Protein AF-A0A2V5VLJ7-F1 (afdb_monomer_lite)

Sequence (245 aa):
MSELLAAIQGILRGEDGQITIRHLFYRLVGQRLIEKIEKAYKSLCAHLSRWRRLEEIAWSAFADNTRWHIRQPTFEGVEDALKNTVENYRRNLWATQPFYIEVWVEKDAIAGIVAGTANSWGVPVFVCRGFASLSSLYGAANTFKRALRDDFKVDVQFIRLAVTREQIQRLRLPTRPVKTSDSRAKKWRGGECVELDTMPPAEIRRLVEDSITQHIDRRQWQAMKRTEEMERESLCDFVRAWHER

Secondary structure (DSSP, 8-state):
-HHHHHHHHHHHHTSSS-B-HHHHHHHHHHTTSS-SSHHHHHHHHHHHHHHHHTTSS-GGGB--TT---------SSHHHHHHHHHHH----GGGGSS----EEES-HHHHHHHHHHHHHTT--EEE--S---HHHHHHHHHHHHHHHHHHH---------S--HHHHHHTTPPEEPPPTTSTTGGG--S-SEE-GGGS-HHHHHHHHHHHHHTT--HHHHHHHHHHHHHHHHHHHHHHHHHHT-

Foldseek 3Di:
DVVVLVVLVVLLVLDDFAFALVLSVLQCVQVVVFPPDPVRSVVSVVVVVVCCVVVSDPPRRHDDPPDDDDDDDDAPDPLRVLVVCLVPDDDPLCPPFPDQAAAEAADPRCQCLLCVQCVVVPHYYHHNDDDDDPVNVVVVQVVVQCCCCVPPVDHDDDDQLDDDPVNCVVVVFDWAADDPPDPCNVVDPPGTDGDPSSDDSVVSSVSSNVVVVVRDPPVSSVVVVVVSVVVSVVSVVVSVVVVVD

pLDDT: mean 85.4, std 10.71, range [52.56, 97.06]

Structure (mmCIF, N/CA/C/O backbone):
data_AF-A0A2V5VLJ7-F1
#
_entry.id   AF-A0A2V5VLJ7-F1
#
loop_
_atom_site.group_PDB
_atom_site.id
_atom_site.type_symbol
_atom_site.label_atom_id
_atom_site.label_alt_id
_atom_site.label_comp_id
_atom_site.label_asym_id
_atom_site.label_entity_id
_atom_site.label_seq_id
_atom_site.pdbx_PDB_ins_code
_atom_site.Cartn_x
_atom_site.Cartn_y
_atom_site.Cartn_z
_atom_site.occupancy
_atom_site.B_iso_or_equiv
_atom_site.auth_seq_id
_atom_site.auth_comp_id
_atom_site.auth_asym_id
_atom_site.auth_atom_id
_atom_site.pdbx_PDB_model_num
ATOM 1 N N . MET A 1 1 ? 10.466 15.094 -31.032 1.00 57.06 1 MET A N 1
ATOM 2 C CA . MET A 1 1 ? 10.081 15.543 -29.667 1.00 57.06 1 MET A CA 1
ATOM 3 C C . MET A 1 1 ? 8.583 15.413 -29.399 1.00 57.06 1 MET A C 1
ATOM 5 O O . MET A 1 1 ? 8.253 15.081 -28.268 1.00 57.06 1 MET A O 1
ATOM 9 N N . SER A 1 2 ? 7.694 15.633 -30.380 1.00 72.31 2 SER A N 1
ATOM 10 C CA . SER A 1 2 ? 6.242 15.446 -30.198 1.00 72.31 2 SER A CA 1
ATOM 11 C C . SER A 1 2 ? 5.860 13.996 -29.870 1.00 72.31 2 SER A C 1
ATOM 13 O O . SER A 1 2 ? 5.050 13.779 -28.979 1.00 72.31 2 SER A O 1
ATOM 15 N N . GLU A 1 3 ? 6.507 13.006 -30.495 1.00 86.75 3 GLU A N 1
ATOM 16 C CA . GLU A 1 3 ? 6.233 11.581 -30.235 1.00 86.75 3 GLU A CA 1
ATOM 17 C C . GLU A 1 3 ? 6.531 11.153 -28.791 1.00 86.75 3 GLU A C 1
ATOM 19 O O . GLU A 1 3 ? 5.735 10.446 -28.179 1.00 86.75 3 GLU A O 1
ATOM 24 N N . LEU A 1 4 ? 7.645 11.617 -28.209 1.00 90.06 4 LEU A N 1
ATOM 25 C CA . LEU A 1 4 ? 7.999 11.274 -26.828 1.00 90.06 4 LEU A CA 1
ATOM 26 C C . LEU A 1 4 ? 7.027 11.911 -25.824 1.00 90.06 4 LEU A C 1
ATOM 28 O O . LEU A 1 4 ? 6.638 11.256 -24.860 1.00 90.06 4 LEU A O 1
ATOM 32 N N . LEU A 1 5 ? 6.611 13.161 -26.057 1.00 92.38 5 LEU A N 1
ATOM 33 C CA . LEU A 1 5 ? 5.597 13.821 -25.231 1.00 92.38 5 LEU A CA 1
ATOM 34 C C . LEU A 1 5 ? 4.250 13.091 -25.327 1.00 92.38 5 LEU A C 1
ATOM 36 O O . LEU A 1 5 ? 3.651 12.797 -24.295 1.00 92.38 5 LEU A O 1
ATOM 40 N N . ALA A 1 6 ? 3.816 12.730 -26.538 1.00 92.12 6 ALA A N 1
ATOM 41 C CA . ALA A 1 6 ? 2.575 11.993 -26.759 1.00 92.12 6 ALA A CA 1
ATOM 42 C C . ALA A 1 6 ? 2.587 10.623 -26.060 1.00 92.12 6 ALA A C 1
ATOM 44 O O . ALA A 1 6 ? 1.606 10.254 -25.414 1.00 92.12 6 ALA A O 1
ATOM 45 N N . ALA A 1 7 ? 3.709 9.899 -26.119 1.00 91.75 7 ALA A N 1
ATOM 46 C CA . ALA A 1 7 ? 3.876 8.636 -25.406 1.00 91.75 7 ALA A CA 1
ATOM 47 C C . ALA A 1 7 ? 3.812 8.818 -23.880 1.00 91.75 7 ALA A C 1
ATOM 49 O O . ALA A 1 7 ? 3.134 8.054 -23.197 1.00 91.75 7 ALA A O 1
ATOM 50 N N . ILE A 1 8 ? 4.466 9.854 -23.339 1.00 93.81 8 ILE A N 1
ATOM 51 C CA . ILE A 1 8 ? 4.416 10.174 -21.905 1.00 93.81 8 ILE A CA 1
ATOM 52 C C . ILE A 1 8 ? 2.989 10.512 -21.475 1.00 93.81 8 ILE A C 1
ATOM 54 O O . ILE A 1 8 ? 2.515 9.958 -20.490 1.00 93.81 8 ILE A O 1
ATOM 58 N N . GLN A 1 9 ? 2.287 11.371 -22.213 1.00 92.50 9 GLN A N 1
ATOM 59 C CA . GLN A 1 9 ? 0.893 11.710 -21.926 1.00 92.50 9 GLN A CA 1
ATOM 60 C C . GLN A 1 9 ? -0.021 10.481 -22.032 1.00 92.50 9 GLN A C 1
ATOM 62 O O . GLN A 1 9 ? -0.934 10.331 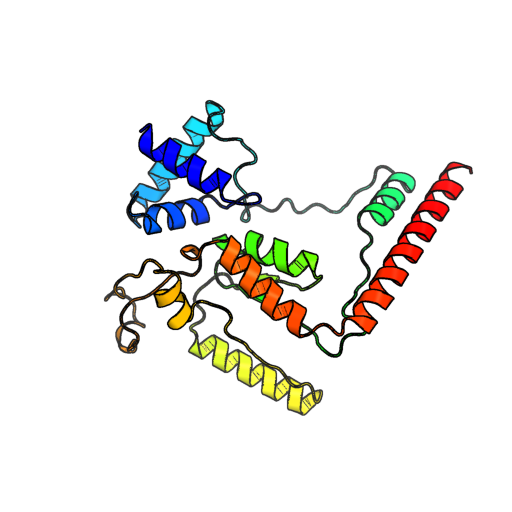-21.228 1.00 92.50 9 GLN A O 1
ATOM 67 N N . GLY A 1 10 ? 0.238 9.582 -22.987 1.00 90.50 10 GLY A N 1
ATOM 68 C CA . GLY A 1 10 ? -0.459 8.303 -23.104 1.00 90.50 10 GLY A CA 1
ATOM 69 C C . GLY A 1 10 ? -0.248 7.403 -21.887 1.00 90.50 10 GLY A C 1
ATOM 70 O O . GLY A 1 10 ? -1.218 6.861 -21.367 1.00 90.50 10 GLY A O 1
ATOM 71 N N . ILE A 1 11 ? 0.992 7.297 -21.395 1.00 89.19 11 ILE A N 1
ATOM 72 C CA . ILE A 1 11 ? 1.298 6.578 -20.152 1.00 89.19 11 ILE A CA 1
ATOM 73 C C . ILE A 1 11 ? 0.567 7.239 -18.983 1.00 89.19 11 ILE A C 1
ATOM 75 O O . ILE A 1 11 ? -0.171 6.555 -18.296 1.00 89.19 11 ILE A O 1
ATOM 79 N N . LEU A 1 12 ? 0.706 8.554 -18.795 1.00 90.06 12 LEU A N 1
ATOM 80 C CA . LEU A 1 12 ? 0.098 9.276 -17.673 1.00 90.06 12 LEU A CA 1
ATOM 81 C C . LEU A 1 12 ? -1.434 9.171 -17.651 1.00 90.06 12 LEU A C 1
ATOM 83 O O . LEU A 1 12 ? -2.003 9.003 -16.582 1.00 90.06 12 LEU A O 1
ATOM 87 N N . ARG A 1 13 ? -2.108 9.226 -18.809 1.00 87.00 13 ARG A N 1
ATOM 88 C CA . ARG A 1 13 ? -3.569 9.038 -18.895 1.00 87.00 13 ARG A CA 1
ATOM 89 C C . ARG A 1 13 ? -4.023 7.620 -18.547 1.00 87.00 13 ARG A C 1
ATOM 91 O O . ARG A 1 13 ? -5.175 7.444 -18.175 1.00 87.00 13 ARG A O 1
ATOM 98 N N . GLY A 1 14 ? -3.154 6.626 -18.711 1.00 81.62 14 GLY A N 1
ATOM 99 C CA . GLY A 1 14 ? -3.436 5.237 -18.351 1.00 81.62 14 GLY A CA 1
ATOM 100 C C . GLY A 1 14 ? -3.176 4.911 -16.878 1.00 81.62 14 GLY A C 1
ATOM 101 O O . GLY A 1 14 ? -3.326 3.754 -16.494 1.00 81.62 14 GLY A O 1
ATOM 102 N N . GLU A 1 15 ? -2.750 5.887 -16.072 1.00 79.25 15 GLU A N 1
ATOM 103 C CA . GLU A 1 15 ? -2.417 5.693 -14.664 1.00 79.25 15 GLU A CA 1
ATOM 104 C C . GLU A 1 15 ? -3.428 6.387 -13.751 1.00 79.25 15 GLU A C 1
ATOM 106 O O . GLU A 1 15 ? -3.569 7.609 -13.764 1.00 79.25 15 GLU A O 1
ATOM 111 N N . ASP A 1 16 ? -4.078 5.607 -12.886 1.00 68.50 16 ASP A N 1
ATOM 112 C CA . ASP A 1 16 ? -4.897 6.152 -11.805 1.00 68.50 16 ASP A CA 1
ATOM 113 C C . ASP A 1 16 ? -3.979 6.714 -10.705 1.00 68.50 16 ASP A C 1
ATOM 115 O O . ASP A 1 16 ? -3.480 5.977 -9.843 1.00 68.50 16 ASP A O 1
ATOM 119 N N . GLY A 1 17 ? -3.708 8.021 -10.773 1.00 73.69 17 GLY A N 1
ATOM 120 C CA . GLY A 1 17 ? -2.970 8.786 -9.763 1.00 73.69 17 GLY A CA 1
ATOM 121 C C . GLY A 1 17 ? -1.553 9.214 -10.166 1.00 73.69 17 GLY A C 1
ATOM 122 O O . GLY A 1 17 ? -1.160 9.188 -11.329 1.00 73.69 17 GLY A O 1
ATOM 123 N N . GLN A 1 18 ? -0.773 9.662 -9.178 1.00 82.94 18 GLN A N 1
ATOM 124 C CA . GLN A 1 18 ? 0.591 10.145 -9.402 1.00 82.94 18 GLN A CA 1
ATOM 125 C C . GLN A 1 18 ? 1.576 8.981 -9.568 1.00 82.94 18 GLN A C 1
ATOM 127 O O . GLN A 1 18 ? 1.595 8.054 -8.757 1.00 82.94 18 GLN A O 1
ATOM 132 N N . ILE A 1 19 ? 2.477 9.071 -10.549 1.00 85.12 19 ILE A N 1
ATOM 133 C CA . ILE A 1 19 ? 3.603 8.134 -10.694 1.00 85.12 19 ILE A CA 1
ATOM 134 C C . ILE A 1 19 ? 4.932 8.812 -10.371 1.00 85.12 19 ILE A C 1
ATOM 136 O O . ILE A 1 19 ? 5.066 10.027 -10.436 1.00 85.12 19 ILE A O 1
ATOM 140 N N . THR A 1 20 ? 5.975 8.053 -10.048 1.00 87.38 20 THR A N 1
ATOM 141 C CA . THR A 1 20 ? 7.315 8.649 -9.914 1.00 87.38 20 THR A CA 1
ATOM 142 C C . THR A 1 20 ? 7.948 8.872 -11.294 1.00 87.38 20 THR A C 1
ATOM 144 O O . THR A 1 20 ? 7.702 8.110 -12.231 1.00 87.38 20 THR A O 1
ATOM 147 N N . ILE A 1 21 ? 8.843 9.861 -11.440 1.00 90.12 21 ILE A N 1
ATOM 148 C CA . ILE A 1 21 ? 9.633 10.040 -12.685 1.00 90.12 21 ILE A CA 1
ATOM 149 C C . ILE A 1 21 ? 10.428 8.767 -13.006 1.00 90.12 21 ILE A C 1
ATOM 151 O O . ILE A 1 21 ? 10.599 8.387 -14.164 1.00 90.12 21 ILE A O 1
ATOM 155 N N . ARG A 1 22 ? 10.884 8.071 -11.960 1.00 85.44 22 ARG A N 1
ATOM 156 C CA . ARG A 1 22 ? 11.555 6.782 -12.084 1.00 85.44 22 ARG A CA 1
ATOM 157 C C . ARG A 1 22 ? 10.624 5.731 -12.690 1.00 85.44 22 ARG A C 1
ATOM 159 O O . ARG A 1 22 ? 11.044 5.057 -13.620 1.00 85.44 22 ARG A O 1
ATOM 166 N N . HIS A 1 23 ? 9.383 5.623 -12.220 1.00 85.50 23 HIS A N 1
ATOM 167 C CA . HIS A 1 23 ? 8.391 4.724 -12.813 1.00 85.50 23 HIS A CA 1
ATOM 168 C C . HIS A 1 23 ? 8.174 5.035 -14.302 1.00 85.50 23 HIS A C 1
ATOM 170 O O . HIS A 1 23 ? 8.327 4.142 -15.135 1.00 85.50 23 HIS A O 1
ATOM 176 N N . LEU A 1 24 ? 7.950 6.307 -14.654 1.00 91.19 24 LEU A N 1
ATOM 177 C CA . LEU A 1 24 ? 7.817 6.729 -16.054 1.00 91.19 24 LEU A CA 1
ATOM 178 C C . LEU A 1 24 ? 9.033 6.321 -16.899 1.00 91.19 24 LEU A C 1
ATOM 180 O O . LEU A 1 24 ? 8.871 5.778 -17.990 1.00 91.19 24 LEU A O 1
ATOM 184 N N . PHE A 1 25 ? 10.250 6.536 -16.390 1.00 90.56 25 PHE A N 1
ATOM 185 C CA . PHE A 1 25 ? 11.478 6.125 -17.069 1.00 90.56 25 PHE A CA 1
ATOM 186 C C . PHE A 1 25 ? 11.470 4.627 -17.392 1.00 90.56 25 PHE A C 1
ATOM 188 O O . PHE A 1 25 ? 11.713 4.246 -18.534 1.00 90.56 25 PHE A O 1
ATOM 195 N N . TYR A 1 26 ? 11.140 3.769 -16.425 1.00 85.62 26 TYR A N 1
ATOM 196 C CA . TYR A 1 26 ? 11.102 2.323 -16.656 1.00 85.62 26 TYR A CA 1
ATOM 197 C C . TYR A 1 26 ? 10.008 1.902 -17.642 1.00 85.62 26 TYR A C 1
ATOM 199 O O . TYR A 1 26 ? 10.260 1.015 -18.461 1.00 85.62 26 TYR A O 1
ATOM 207 N N . ARG A 1 27 ? 8.848 2.570 -17.641 1.00 86.94 27 ARG A N 1
ATOM 208 C CA . ARG A 1 27 ? 7.779 2.341 -18.629 1.00 86.94 27 ARG A CA 1
ATOM 209 C C . ARG A 1 27 ? 8.236 2.692 -20.047 1.00 86.94 27 ARG A C 1
ATOM 211 O O . ARG A 1 27 ? 8.084 1.871 -20.949 1.00 86.94 27 ARG A O 1
ATOM 218 N N . LEU A 1 28 ? 8.878 3.847 -20.231 1.00 90.88 28 LEU A N 1
ATOM 219 C CA . LEU A 1 28 ? 9.431 4.270 -21.525 1.00 90.88 28 LEU A CA 1
ATOM 220 C C . LEU A 1 28 ? 10.529 3.322 -22.023 1.00 90.88 28 LEU A C 1
ATOM 222 O O . LEU A 1 28 ? 10.569 2.989 -23.207 1.00 90.88 28 LEU A O 1
ATOM 226 N N . VAL A 1 29 ? 11.396 2.838 -21.126 1.00 87.44 29 VAL A N 1
ATOM 227 C CA . VAL A 1 29 ? 12.398 1.827 -21.492 1.00 87.44 29 VAL A CA 1
ATOM 228 C C . VAL A 1 29 ? 11.731 0.502 -21.866 1.00 87.44 29 VAL A C 1
ATOM 230 O O . VAL A 1 29 ? 12.160 -0.155 -22.812 1.00 87.44 29 VAL A O 1
ATOM 233 N N . GLY A 1 30 ? 10.688 0.093 -21.140 1.00 80.75 30 GLY A N 1
ATOM 234 C CA . GLY A 1 30 ? 9.918 -1.114 -21.445 1.00 80.75 30 GLY A CA 1
ATOM 235 C C . GLY A 1 30 ? 9.277 -1.071 -22.834 1.00 80.75 30 GLY A C 1
ATOM 236 O O . GLY A 1 30 ? 9.283 -2.074 -23.541 1.00 80.75 30 GLY A O 1
ATOM 237 N N . GLN A 1 31 ? 8.821 0.110 -23.255 1.00 85.25 31 GLN A N 1
ATOM 238 C CA . GLN A 1 31 ? 8.303 0.381 -24.602 1.00 85.25 31 GLN A CA 1
ATOM 239 C C . GLN A 1 31 ? 9.402 0.632 -25.652 1.00 85.25 31 GLN A C 1
ATOM 241 O O . GLN A 1 31 ? 9.089 0.939 -26.797 1.00 85.25 31 GLN A O 1
ATOM 246 N N . ARG A 1 32 ? 10.688 0.496 -25.288 1.00 86.56 32 ARG A N 1
ATOM 247 C CA . ARG A 1 32 ? 11.859 0.741 -26.153 1.00 86.56 32 ARG A CA 1
ATOM 248 C C . ARG A 1 32 ? 11.939 2.163 -26.729 1.00 86.56 32 ARG A C 1
ATOM 250 O O . ARG A 1 32 ? 12.609 2.378 -27.732 1.00 86.56 32 ARG A O 1
ATOM 257 N N . LEU A 1 33 ? 11.302 3.136 -26.076 1.00 87.44 33 LEU A N 1
ATOM 258 C CA . LEU A 1 33 ? 11.325 4.546 -26.484 1.00 87.44 33 LEU A CA 1
ATOM 259 C C . LEU A 1 33 ? 12.588 5.274 -26.014 1.00 87.44 33 LEU A C 1
ATOM 261 O O . LEU A 1 33 ? 13.005 6.252 -26.628 1.00 87.44 33 LEU A O 1
ATOM 265 N N . ILE A 1 34 ? 13.188 4.814 -24.914 1.00 91.00 34 ILE A N 1
ATOM 266 C CA . ILE A 1 34 ? 14.454 5.331 -24.384 1.00 91.00 34 ILE A CA 1
ATOM 267 C C . ILE A 1 34 ? 15.332 4.186 -23.872 1.00 91.00 34 ILE A C 1
ATOM 269 O O . ILE A 1 34 ? 14.844 3.122 -23.487 1.00 91.00 34 ILE A O 1
ATOM 273 N N . GLU A 1 35 ? 16.639 4.417 -23.811 1.00 87.31 35 GLU A N 1
ATOM 274 C CA . GLU A 1 35 ? 17.596 3.442 -23.288 1.00 87.31 35 GLU A CA 1
ATOM 275 C C . GLU A 1 35 ? 17.681 3.449 -21.753 1.00 87.31 35 GLU A C 1
ATOM 277 O O . GLU A 1 35 ? 17.527 4.483 -21.099 1.00 87.31 35 GLU A O 1
ATOM 282 N N . LYS A 1 36 ? 18.016 2.294 -21.156 1.00 86.94 36 LYS A N 1
ATOM 283 C CA . LYS A 1 36 ? 18.238 2.149 -19.702 1.00 86.94 36 LYS A CA 1
ATOM 284 C C . LYS A 1 36 ? 19.607 2.697 -19.263 1.00 86.94 36 LYS A C 1
ATOM 286 O O . LYS A 1 36 ? 20.393 1.975 -18.646 1.00 86.94 36 LYS A O 1
ATOM 291 N N . ILE A 1 37 ? 19.901 3.955 -19.572 1.00 88.06 37 ILE A N 1
ATOM 292 C CA . ILE A 1 37 ? 21.169 4.607 -19.222 1.00 88.06 37 ILE A CA 1
ATOM 293 C C . ILE A 1 37 ? 20.937 5.905 -18.447 1.00 88.06 37 ILE A C 1
ATOM 295 O O . ILE A 1 37 ? 19.920 6.580 -18.606 1.00 88.06 37 ILE A O 1
ATOM 299 N N . GLU A 1 38 ? 21.909 6.288 -17.620 1.00 85.19 38 GLU A N 1
ATOM 300 C CA . GLU A 1 38 ? 21.812 7.484 -16.774 1.00 85.19 38 GLU A CA 1
ATOM 301 C C . GLU A 1 38 ? 21.648 8.771 -17.599 1.00 85.19 38 GLU A C 1
ATOM 303 O O . GLU A 1 38 ? 20.872 9.654 -17.234 1.00 85.19 38 GLU A O 1
ATOM 308 N N . LYS A 1 39 ? 22.315 8.855 -18.759 1.00 91.06 39 LYS A N 1
ATOM 309 C CA . LYS A 1 39 ? 22.185 9.985 -19.692 1.00 91.06 39 LYS A CA 1
ATOM 310 C C . LYS A 1 39 ? 20.742 10.163 -20.179 1.00 91.06 39 LYS A C 1
ATOM 312 O O . LYS A 1 39 ? 20.247 11.288 -20.214 1.00 91.06 39 LYS A O 1
ATOM 317 N N . ALA A 1 40 ? 20.058 9.065 -20.500 1.00 90.12 40 ALA A N 1
ATOM 318 C CA . ALA A 1 40 ? 18.664 9.082 -20.935 1.00 90.12 40 ALA A CA 1
ATOM 319 C C . ALA A 1 40 ? 17.735 9.522 -19.796 1.00 90.12 40 ALA A C 1
ATOM 321 O O . ALA A 1 40 ? 16.849 10.344 -20.013 1.00 90.12 40 ALA A O 1
ATOM 322 N N . TYR A 1 41 ? 17.986 9.060 -18.565 1.00 90.31 41 TYR A N 1
ATOM 323 C CA . TYR A 1 41 ? 17.238 9.509 -17.388 1.00 90.31 41 TYR A CA 1
ATOM 324 C C . TYR A 1 41 ? 17.392 11.019 -17.144 1.00 90.31 41 TYR A C 1
ATOM 326 O O . TYR A 1 41 ? 16.400 11.725 -16.976 1.00 90.31 41 TYR A O 1
ATOM 334 N N . LYS A 1 42 ? 18.625 11.546 -17.193 1.00 91.56 42 LYS A N 1
ATOM 335 C CA . LYS A 1 42 ? 18.888 12.990 -17.044 1.00 91.56 42 LYS A CA 1
ATOM 336 C C . LYS A 1 42 ? 18.200 13.812 -18.138 1.00 91.56 42 LYS A C 1
ATOM 338 O O . LYS A 1 42 ? 17.591 14.837 -17.837 1.00 91.56 42 LYS A O 1
ATOM 343 N N . SER A 1 43 ? 18.251 13.342 -19.386 1.00 92.88 43 SER A N 1
ATOM 344 C CA . SER A 1 43 ? 17.560 13.981 -20.512 1.00 92.88 43 SER A CA 1
ATOM 345 C C . SER A 1 43 ? 16.039 13.986 -20.327 1.00 92.88 43 SER A C 1
ATOM 347 O O . SER A 1 43 ? 15.410 15.026 -20.524 1.00 92.88 43 SER A O 1
ATOM 349 N N . LEU A 1 44 ? 15.451 12.878 -19.863 1.00 94.06 44 LEU A N 1
ATOM 350 C CA . LEU A 1 44 ? 14.026 12.803 -19.541 1.00 94.06 44 LEU A CA 1
ATOM 351 C C . LEU A 1 44 ? 13.635 13.836 -18.476 1.00 94.06 44 LEU A C 1
ATOM 353 O O . LEU A 1 44 ? 12.675 14.576 -18.675 1.00 94.06 44 LEU A O 1
ATOM 357 N N . CYS A 1 45 ? 14.392 13.944 -17.380 1.00 92.94 45 CYS A N 1
ATOM 358 C CA . CYS A 1 45 ? 14.135 14.945 -16.339 1.00 92.94 45 CYS A CA 1
ATOM 359 C C . CYS A 1 45 ? 14.158 16.382 -16.888 1.00 92.94 45 CYS A C 1
ATOM 361 O O . CYS A 1 45 ? 13.303 17.196 -16.528 1.00 92.94 45 CYS A O 1
ATOM 363 N N . ALA A 1 46 ? 15.102 16.697 -17.781 1.00 93.25 46 ALA A N 1
ATOM 364 C CA . ALA A 1 46 ? 15.178 18.007 -18.423 1.00 93.25 46 ALA A CA 1
ATOM 365 C C . ALA A 1 46 ? 13.951 18.288 -19.311 1.00 93.25 46 ALA A C 1
ATOM 367 O O . ALA A 1 46 ? 13.364 19.369 -19.218 1.00 93.25 46 ALA A O 1
ATOM 368 N N . HIS A 1 47 ? 13.514 17.310 -20.113 1.00 94.06 47 HIS A N 1
ATOM 369 C CA . HIS A 1 47 ? 12.307 17.438 -20.933 1.00 94.06 47 HIS A CA 1
ATOM 370 C C . HIS A 1 47 ? 11.044 17.617 -20.083 1.00 94.06 47 HIS A C 1
ATOM 372 O O . HIS A 1 47 ? 10.283 18.550 -20.324 1.00 94.06 47 HIS A O 1
ATOM 378 N N . LEU A 1 48 ? 10.856 16.797 -19.043 1.00 93.75 48 LEU A N 1
ATOM 379 C CA . LEU A 1 48 ? 9.724 16.920 -18.118 1.00 93.75 48 LEU A CA 1
ATOM 380 C C . LEU A 1 48 ? 9.687 18.294 -17.446 1.00 93.75 48 LEU A C 1
ATOM 382 O O . LEU A 1 48 ? 8.620 18.882 -17.307 1.00 93.75 48 LEU A O 1
ATOM 386 N N . SER A 1 49 ? 10.847 18.836 -17.073 1.00 92.06 49 SER A N 1
ATOM 387 C CA . SER A 1 49 ? 10.932 20.173 -16.473 1.00 92.06 49 SER A CA 1
ATOM 388 C C . SER A 1 49 ? 10.479 21.261 -17.448 1.00 92.06 49 SER A C 1
ATOM 390 O O . SER A 1 49 ? 9.787 22.197 -17.055 1.00 92.06 49 SER A O 1
ATOM 392 N N . ARG A 1 50 ? 10.852 21.143 -18.729 1.00 94.00 50 ARG A N 1
ATOM 393 C CA . ARG A 1 50 ? 10.397 22.053 -19.786 1.00 94.00 50 ARG A CA 1
ATOM 394 C C . ARG A 1 50 ? 8.892 21.922 -20.022 1.00 94.00 50 ARG A C 1
ATOM 396 O O . ARG A 1 50 ? 8.212 22.936 -20.015 1.00 94.00 50 ARG A O 1
ATOM 403 N N . TRP A 1 51 ? 8.377 20.708 -20.195 1.00 95.06 51 TRP A N 1
ATOM 404 C CA . TRP A 1 51 ? 6.959 20.481 -20.490 1.00 95.06 51 TRP A CA 1
ATOM 405 C C . TRP A 1 51 ? 6.031 20.857 -19.336 1.00 95.06 51 TRP A C 1
ATOM 407 O O . TRP A 1 51 ? 4.964 21.394 -19.589 1.00 95.06 51 TRP A O 1
ATOM 417 N N . ARG A 1 52 ? 6.450 20.684 -18.078 1.00 92.69 52 ARG A N 1
ATOM 418 C CA . ARG A 1 52 ? 5.671 21.156 -16.918 1.00 92.69 52 ARG A CA 1
ATOM 419 C C . ARG A 1 52 ? 5.597 22.679 -16.838 1.00 92.69 52 ARG A C 1
ATOM 421 O O . ARG A 1 52 ? 4.545 23.219 -16.529 1.00 92.69 52 ARG A O 1
ATOM 428 N N . ARG A 1 53 ? 6.689 23.382 -17.165 1.00 92.62 53 ARG A N 1
ATOM 429 C CA . ARG A 1 53 ? 6.690 24.855 -17.266 1.00 92.62 53 ARG A CA 1
ATOM 430 C C . ARG A 1 53 ? 5.844 25.385 -18.422 1.00 92.62 53 ARG A C 1
ATOM 432 O O . ARG A 1 53 ? 5.407 26.522 -18.359 1.00 92.62 53 ARG A O 1
ATOM 439 N N . LEU A 1 54 ? 5.656 24.575 -19.460 1.00 94.19 54 LEU A N 1
ATOM 440 C CA . LEU A 1 54 ? 4.767 24.869 -20.585 1.00 94.19 54 LEU A CA 1
ATOM 441 C C . LEU A 1 54 ? 3.334 24.356 -20.352 1.00 94.19 54 LEU A C 1
ATOM 443 O O . LEU A 1 54 ? 2.537 24.405 -21.275 1.00 94.19 54 LEU A O 1
ATOM 447 N N . GLU A 1 55 ? 3.031 23.814 -19.167 1.00 91.19 55 GLU A N 1
ATOM 448 C CA . GLU A 1 55 ? 1.726 23.239 -18.789 1.00 91.19 55 GLU A CA 1
ATOM 449 C C . GLU A 1 55 ? 1.238 22.048 -19.643 1.00 91.19 55 GLU A C 1
ATOM 451 O O . GLU A 1 55 ? 0.159 21.511 -19.417 1.00 91.19 55 GLU A O 1
ATOM 456 N N . GLU A 1 56 ? 2.086 21.523 -20.530 1.00 92.12 56 GLU A N 1
ATOM 457 C CA . GLU A 1 56 ? 1.851 20.310 -21.335 1.00 92.12 56 GLU A CA 1
ATOM 458 C C . GLU A 1 56 ? 1.763 19.027 -20.488 1.00 92.12 56 GLU A C 1
ATOM 460 O O . GLU A 1 56 ? 1.242 17.990 -20.915 1.00 92.12 56 GLU A O 1
ATOM 465 N N . ILE A 1 57 ? 2.338 19.072 -19.283 1.00 90.69 57 ILE A N 1
ATOM 466 C CA . ILE A 1 57 ? 2.248 18.026 -18.264 1.00 90.69 57 ILE A CA 1
ATOM 467 C C . ILE A 1 57 ? 1.904 18.703 -16.940 1.00 90.69 57 ILE A C 1
ATOM 469 O O . ILE A 1 57 ? 2.659 19.548 -16.459 1.00 90.69 57 ILE A O 1
ATOM 473 N N . ALA A 1 58 ? 0.798 18.288 -16.321 1.00 87.12 58 ALA A N 1
ATOM 474 C CA . ALA A 1 58 ? 0.362 18.821 -15.038 1.00 87.12 58 ALA A CA 1
ATOM 475 C C . ALA A 1 58 ? 1.441 18.663 -13.951 1.00 87.12 58 ALA A C 1
ATOM 477 O O . ALA A 1 58 ? 2.099 17.624 -13.832 1.00 87.12 58 ALA A O 1
ATOM 478 N N . TRP A 1 59 ? 1.587 19.672 -13.088 1.00 83.69 59 TRP A N 1
ATOM 479 C CA . TRP A 1 59 ? 2.487 19.583 -11.935 1.00 83.69 59 TRP A CA 1
ATOM 480 C C . TRP A 1 59 ? 2.071 18.487 -10.948 1.00 83.69 59 TRP A C 1
ATOM 482 O O . TRP A 1 59 ? 2.921 17.921 -10.268 1.00 83.69 59 TRP A O 1
ATOM 492 N N . SER A 1 60 ? 0.795 18.127 -10.915 1.00 83.25 60 SER A N 1
ATOM 493 C CA . SER A 1 60 ? 0.281 17.014 -10.123 1.00 83.25 60 SER A CA 1
ATOM 494 C C . SER A 1 60 ? 0.562 15.636 -10.734 1.00 83.25 60 SER A C 1
ATOM 496 O O . SER A 1 60 ? 0.259 14.646 -10.086 1.00 83.25 60 SER A O 1
ATOM 498 N N . ALA A 1 61 ? 1.159 15.522 -11.927 1.00 84.06 61 ALA A N 1
ATOM 499 C CA . ALA A 1 61 ? 1.346 14.229 -12.598 1.00 84.06 61 ALA A CA 1
ATOM 500 C C . ALA A 1 61 ? 2.368 13.298 -11.917 1.00 84.06 61 ALA A C 1
ATOM 502 O O . ALA A 1 61 ? 2.371 12.094 -12.177 1.00 84.06 61 ALA A O 1
ATOM 503 N N . PHE A 1 62 ? 3.254 13.838 -11.070 1.00 87.50 62 PHE A N 1
ATOM 504 C CA . PHE A 1 62 ? 4.346 13.065 -10.483 1.00 87.50 62 PHE A CA 1
ATOM 505 C C . PHE A 1 62 ? 4.419 13.158 -8.962 1.00 87.50 62 PHE A C 1
ATOM 507 O O . PHE A 1 62 ? 4.385 14.256 -8.412 1.00 87.50 62 PHE A O 1
ATOM 514 N N . ALA A 1 63 ? 4.641 12.009 -8.321 1.00 80.94 63 ALA A N 1
ATOM 515 C CA . ALA A 1 63 ? 4.934 11.893 -6.896 1.00 80.94 63 ALA A CA 1
ATOM 516 C C . ALA A 1 63 ? 6.448 12.002 -6.625 1.00 80.94 63 ALA A C 1
ATOM 518 O O . ALA A 1 63 ? 7.263 11.421 -7.355 1.00 80.94 63 ALA A O 1
ATOM 519 N N . ASP A 1 64 ? 6.824 12.705 -5.551 1.00 76.31 64 ASP A N 1
ATOM 520 C CA . ASP A 1 64 ? 8.188 12.736 -5.003 1.00 76.31 64 ASP A CA 1
ATOM 521 C C . ASP A 1 64 ? 8.242 11.978 -3.668 1.00 76.31 64 ASP A C 1
ATOM 523 O O . ASP A 1 64 ? 8.091 12.551 -2.595 1.00 76.31 64 ASP A O 1
ATOM 527 N N . ASN A 1 65 ? 8.502 10.671 -3.739 1.00 69.12 65 ASN A N 1
ATOM 528 C CA . ASN A 1 65 ? 8.587 9.796 -2.558 1.00 69.12 65 ASN A CA 1
ATOM 529 C C . ASN A 1 65 ? 9.923 9.926 -1.794 1.00 69.12 65 ASN A C 1
ATOM 531 O O . ASN A 1 65 ? 10.201 9.170 -0.855 1.00 69.12 65 ASN A O 1
ATOM 535 N N . THR A 1 66 ? 10.808 10.828 -2.234 1.00 64.38 66 THR A N 1
ATOM 536 C CA . THR A 1 66 ? 12.157 10.975 -1.670 1.00 64.38 66 THR A CA 1
ATOM 537 C C . THR A 1 66 ? 12.288 12.158 -0.724 1.00 64.38 66 THR A C 1
ATOM 539 O O . THR A 1 66 ? 13.197 12.160 0.105 1.00 64.38 66 THR A O 1
ATOM 542 N N . ARG A 1 67 ? 11.381 13.135 -0.803 1.00 66.12 67 ARG A N 1
ATOM 543 C CA . ARG A 1 67 ? 11.405 14.339 0.027 1.00 66.12 67 ARG A CA 1
ATOM 544 C C . ARG A 1 67 ? 10.234 14.326 0.998 1.00 66.12 67 ARG A C 1
ATOM 546 O O . ARG A 1 67 ? 9.083 14.416 0.592 1.00 66.12 67 ARG A O 1
ATOM 553 N N . TRP A 1 68 ? 10.549 14.226 2.284 1.00 64.12 68 TRP A N 1
ATOM 554 C CA . TRP A 1 68 ? 9.564 14.161 3.357 1.00 64.12 68 TRP A CA 1
ATOM 555 C C . TRP A 1 68 ? 9.557 15.481 4.114 1.00 64.12 68 TRP A C 1
ATOM 557 O O . TRP A 1 68 ? 10.590 15.911 4.624 1.00 64.12 68 TRP A O 1
ATOM 567 N N . HIS A 1 69 ? 8.391 16.114 4.201 1.00 59.97 69 HIS A N 1
ATOM 568 C CA . HIS A 1 69 ? 8.173 17.191 5.157 1.00 59.97 69 HIS A CA 1
ATOM 569 C C . HIS A 1 69 ? 7.816 16.546 6.493 1.00 59.97 69 HIS A C 1
ATOM 571 O O . HIS A 1 69 ? 6.676 16.138 6.710 1.00 59.97 69 HIS A O 1
ATOM 577 N N . ILE A 1 70 ? 8.804 16.414 7.378 1.00 71.00 70 ILE A N 1
ATOM 578 C CA . ILE A 1 70 ? 8.558 15.979 8.752 1.00 71.00 70 ILE A CA 1
ATOM 579 C C . ILE A 1 70 ? 7.988 17.184 9.493 1.00 71.00 70 ILE A C 1
ATOM 581 O O . ILE A 1 70 ? 8.707 18.131 9.800 1.00 71.00 70 ILE A O 1
ATOM 585 N N . ARG A 1 71 ? 6.682 17.163 9.747 1.00 72.00 71 ARG A N 1
ATOM 586 C CA . ARG A 1 71 ? 6.005 18.148 10.588 1.00 72.00 71 ARG A CA 1
ATOM 587 C C . ARG A 1 71 ? 5.145 17.422 11.606 1.00 72.00 71 ARG A C 1
ATOM 589 O O . ARG A 1 71 ? 4.556 16.391 11.285 1.00 72.00 71 ARG A O 1
ATOM 596 N N . GLN A 1 72 ? 5.061 17.965 12.812 1.00 82.75 72 GLN A N 1
ATOM 597 C CA . GLN A 1 72 ? 4.022 17.539 13.739 1.00 82.75 72 GLN A CA 1
ATOM 598 C C . GLN A 1 72 ? 2.670 18.044 13.213 1.00 82.75 72 GLN A C 1
ATOM 600 O O . GLN A 1 72 ? 2.613 19.173 12.717 1.00 82.75 72 GLN A O 1
ATOM 605 N N . PRO A 1 73 ? 1.598 17.235 13.263 1.00 84.75 73 PRO A N 1
ATOM 606 C CA . PRO A 1 73 ? 0.254 17.751 13.061 1.00 84.75 73 PRO A CA 1
ATOM 607 C C . PRO A 1 73 ? -0.016 18.843 14.097 1.00 84.75 73 PRO A C 1
ATOM 609 O O . PRO A 1 73 ? 0.119 18.614 15.297 1.00 84.75 73 PRO A O 1
ATOM 612 N N . THR A 1 74 ? -0.354 20.033 13.625 1.00 91.69 74 THR A N 1
AT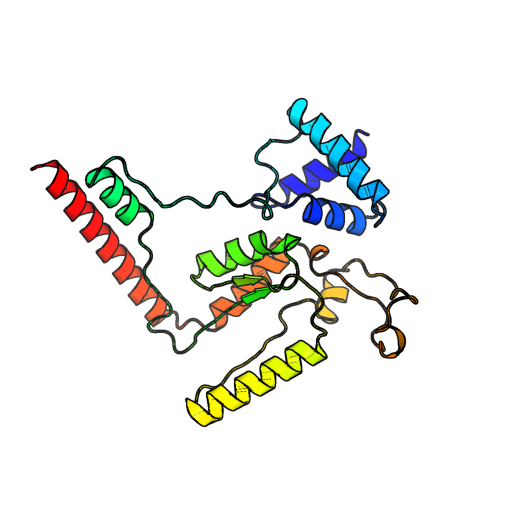OM 613 C CA . THR A 1 74 ? -0.767 21.166 14.452 1.00 91.69 74 THR A CA 1
ATOM 614 C C . THR A 1 74 ? -2.143 21.597 13.988 1.00 91.69 74 THR A C 1
ATOM 616 O O . THR A 1 74 ? -2.393 21.600 12.782 1.00 91.69 74 THR A O 1
ATOM 619 N N . PHE A 1 75 ? -2.992 21.974 14.934 1.00 93.69 75 PHE A N 1
ATOM 620 C CA . PHE A 1 75 ? -4.359 22.414 14.683 1.00 93.69 75 PHE A CA 1
ATOM 621 C C . PHE A 1 75 ? -4.521 23.848 15.166 1.00 93.69 75 PHE A C 1
ATOM 623 O O . PHE A 1 75 ? -3.878 24.245 16.141 1.00 93.69 75 PHE A O 1
ATOM 630 N N . GLU A 1 76 ? -5.385 24.616 14.509 1.00 93.44 76 GLU A N 1
ATOM 631 C CA . GLU A 1 76 ? -5.679 25.999 14.917 1.00 93.44 76 GLU A CA 1
ATOM 632 C C . GLU A 1 76 ? -6.422 26.058 16.264 1.00 93.44 76 GLU A C 1
ATOM 634 O O . GLU A 1 76 ? -6.371 27.060 16.974 1.00 93.44 76 GLU A O 1
ATOM 639 N N . GLY A 1 77 ? -7.069 24.956 16.650 1.00 93.00 77 GLY A N 1
ATOM 640 C CA . GLY A 1 77 ? -7.745 24.788 17.928 1.00 93.00 77 GLY A CA 1
ATOM 641 C C . GLY A 1 77 ? -8.375 23.403 18.065 1.00 93.00 77 GLY A C 1
ATOM 642 O O . GLY A 1 77 ? -8.211 22.533 17.209 1.00 93.00 77 GLY A O 1
ATOM 643 N N . VAL A 1 78 ? -9.124 23.200 19.153 1.00 92.12 78 VAL A N 1
ATOM 644 C CA . VAL A 1 78 ? -9.800 21.922 19.444 1.00 92.12 78 VAL A CA 1
ATOM 645 C C . VAL A 1 78 ? -10.804 21.555 18.351 1.00 92.12 78 VAL A C 1
ATOM 647 O O . VAL A 1 78 ? -10.897 20.395 17.973 1.00 92.12 78 VAL A O 1
ATOM 650 N N . GLU A 1 79 ? -11.519 22.535 17.806 1.00 90.38 79 GLU A N 1
ATOM 651 C CA . GLU A 1 79 ? -12.501 22.312 16.744 1.00 90.38 79 GLU A CA 1
ATOM 652 C C . GLU A 1 79 ? -11.859 21.762 15.461 1.00 90.38 79 GLU A C 1
ATOM 654 O O . GLU A 1 79 ? -12.330 20.772 14.904 1.00 90.38 79 GLU A O 1
ATOM 659 N N . ASP A 1 80 ? -10.752 22.362 15.024 1.00 90.94 80 ASP A N 1
ATOM 660 C CA . ASP A 1 80 ? -9.977 21.898 13.871 1.00 90.94 80 ASP A CA 1
ATOM 661 C C . ASP A 1 80 ? -9.419 20.480 14.110 1.00 90.94 80 ASP A C 1
ATOM 663 O O . ASP A 1 80 ? -9.541 19.597 13.259 1.00 90.94 80 ASP A O 1
ATOM 667 N N . ALA A 1 81 ? -8.930 20.201 15.324 1.00 92.81 81 ALA A N 1
ATOM 668 C CA . ALA A 1 81 ? -8.491 18.860 15.717 1.00 92.81 81 ALA A CA 1
ATOM 669 C C . ALA A 1 81 ? -9.633 17.822 15.687 1.00 92.81 81 ALA A C 1
ATOM 671 O O . ALA A 1 81 ? -9.441 16.677 15.263 1.00 92.81 81 ALA A O 1
ATOM 672 N N . LEU A 1 82 ? -10.836 18.208 16.115 1.00 92.44 82 LEU A N 1
ATOM 673 C CA . LEU A 1 82 ? -12.020 17.352 16.100 1.00 92.44 82 LEU A CA 1
ATOM 674 C C . LEU A 1 82 ? -12.503 17.070 14.672 1.00 92.44 82 LEU A C 1
ATOM 676 O O . LEU A 1 82 ? -12.757 15.911 14.338 1.00 92.44 82 LEU A O 1
ATOM 680 N N . LYS A 1 83 ? -12.555 18.088 13.803 1.00 89.88 83 LYS A N 1
ATOM 681 C CA . LYS A 1 83 ? -12.863 17.912 12.372 1.00 89.88 83 LYS A CA 1
ATOM 682 C C . LYS A 1 83 ? -11.855 16.983 11.705 1.00 89.88 83 LYS A C 1
ATOM 684 O O . LYS A 1 83 ? -12.250 16.015 11.057 1.00 89.88 83 LYS A O 1
ATOM 689 N N . ASN A 1 84 ? -10.563 17.198 11.957 1.00 91.25 84 ASN A N 1
ATOM 690 C CA . ASN A 1 84 ? -9.514 16.315 11.465 1.00 91.25 84 ASN A CA 1
ATOM 691 C C . ASN A 1 84 ? -9.716 14.864 11.928 1.00 91.25 84 ASN A C 1
ATOM 693 O O . ASN A 1 84 ? -9.559 13.936 11.133 1.00 91.25 84 ASN A O 1
ATOM 697 N N . THR A 1 85 ? -10.104 14.664 13.188 1.00 93.00 85 THR A N 1
ATOM 698 C CA . THR A 1 85 ? -10.385 13.332 13.738 1.00 93.00 85 THR A CA 1
ATOM 699 C C . THR A 1 85 ? -11.538 12.655 12.994 1.00 93.00 85 THR A C 1
ATOM 701 O O . THR A 1 85 ? -11.393 11.509 12.579 1.00 93.00 85 THR A O 1
ATOM 704 N N . VAL A 1 86 ? -12.652 13.353 12.754 1.00 91.31 86 VAL A N 1
ATOM 705 C CA . VAL A 1 86 ? -13.814 12.830 12.003 1.00 91.31 86 VAL A CA 1
ATOM 706 C C . VAL A 1 86 ? -13.434 12.438 10.568 1.00 91.31 86 VAL A C 1
ATOM 708 O O . VAL A 1 86 ? -13.772 11.350 10.081 1.00 91.31 86 VAL A O 1
ATOM 711 N N . GLU A 1 87 ? -12.703 13.312 9.878 1.00 89.25 87 GLU A N 1
ATOM 712 C CA . GLU A 1 87 ? -12.286 13.099 8.490 1.00 89.25 87 GLU A CA 1
ATOM 713 C C . GLU A 1 87 ? -11.377 11.871 8.351 1.00 89.25 87 GLU A C 1
ATOM 715 O O . GLU A 1 87 ? -11.562 11.038 7.452 1.00 89.25 87 GLU A O 1
ATOM 720 N N . ASN A 1 88 ? -10.430 11.728 9.281 1.00 89.94 88 ASN A N 1
ATOM 721 C CA . ASN A 1 88 ? -9.364 10.733 9.212 1.00 89.94 88 ASN A CA 1
ATOM 722 C C . ASN A 1 88 ? -9.650 9.458 10.011 1.00 89.94 88 ASN A C 1
ATOM 724 O O . ASN A 1 88 ? -8.876 8.505 9.906 1.00 89.94 88 ASN A O 1
ATOM 728 N N . TYR A 1 89 ? -10.753 9.394 10.763 1.00 93.50 89 TYR A N 1
ATOM 729 C CA . TYR A 1 89 ? -11.118 8.197 11.512 1.00 93.50 89 TYR A CA 1
ATOM 730 C C . TYR A 1 89 ? -11.250 6.988 10.582 1.00 93.50 89 TYR A C 1
ATOM 732 O O . TYR A 1 89 ? -11.988 7.009 9.587 1.00 93.50 89 TYR A O 1
ATOM 740 N N . ARG A 1 90 ? -10.512 5.931 10.922 1.00 91.81 90 ARG A N 1
ATOM 741 C CA . ARG A 1 90 ? -10.543 4.621 10.276 1.00 91.81 90 ARG A CA 1
ATOM 742 C C . ARG A 1 90 ? -10.460 3.556 11.357 1.00 91.81 90 ARG A C 1
ATOM 744 O O . ARG A 1 90 ? -9.526 3.553 12.160 1.00 91.81 90 ARG A O 1
ATOM 751 N N . ARG A 1 91 ? -11.421 2.639 11.371 1.00 93.88 91 ARG A N 1
ATOM 752 C CA . ARG A 1 91 ? -11.419 1.487 12.270 1.00 93.88 91 ARG A CA 1
ATOM 753 C C . ARG A 1 91 ? -10.452 0.435 11.736 1.00 93.88 91 ARG A C 1
ATOM 755 O O . ARG A 1 91 ? -10.388 0.181 10.534 1.00 93.88 91 ARG A O 1
ATOM 762 N N . ASN A 1 92 ? -9.737 -0.244 12.631 1.00 94.50 92 ASN A N 1
ATOM 763 C CA . ASN A 1 92 ? -8.975 -1.428 12.243 1.00 94.50 92 ASN A CA 1
ATOM 764 C C . ASN A 1 92 ? -9.930 -2.597 11.935 1.00 94.50 92 ASN A C 1
ATOM 766 O O . AS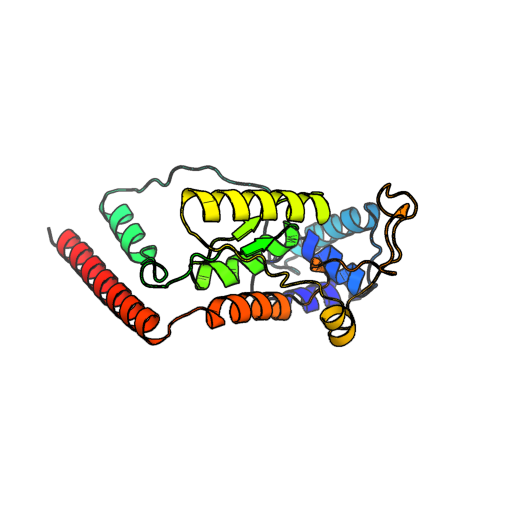N A 1 92 ? -10.357 -3.323 12.833 1.00 94.50 92 ASN A O 1
ATOM 770 N N . LEU A 1 93 ? -10.253 -2.787 10.655 1.00 95.25 93 LEU A N 1
ATOM 771 C CA . LEU A 1 93 ? -11.149 -3.853 10.193 1.00 95.25 93 LEU A CA 1
ATOM 772 C C . LEU A 1 93 ? -10.528 -5.252 10.328 1.00 95.25 93 LEU A C 1
ATOM 774 O O . LEU A 1 93 ? -11.260 -6.234 10.450 1.00 95.25 93 LEU A O 1
ATOM 778 N N . TRP A 1 94 ? -9.194 -5.342 10.382 1.00 95.62 94 TRP A N 1
ATOM 779 C CA . TRP A 1 94 ? -8.456 -6.593 10.573 1.00 95.62 94 TRP A CA 1
ATOM 780 C C . TRP A 1 94 ? -8.478 -7.099 12.014 1.00 95.62 94 TRP A C 1
ATOM 782 O O . TRP A 1 94 ? -8.132 -8.249 12.247 1.00 95.62 94 TRP A O 1
ATOM 792 N N . ALA A 1 95 ? -8.934 -6.296 12.982 1.00 93.50 95 ALA A N 1
ATOM 793 C CA . ALA A 1 95 ? -8.945 -6.675 14.399 1.00 93.50 95 ALA A CA 1
ATOM 794 C C . ALA A 1 95 ? -9.784 -7.931 14.711 1.00 93.50 95 ALA A C 1
ATOM 796 O O . ALA A 1 95 ? -9.556 -8.585 15.722 1.00 93.50 95 ALA A O 1
ATOM 797 N N . THR A 1 96 ? -10.758 -8.256 13.857 1.00 93.31 96 THR A N 1
ATOM 798 C CA . THR A 1 96 ? -11.584 -9.474 13.969 1.00 93.31 96 THR A CA 1
ATOM 799 C C . THR A 1 96 ? -11.121 -10.590 13.035 1.00 93.31 96 THR A C 1
ATOM 801 O O . THR A 1 96 ? -11.549 -11.731 13.165 1.00 93.31 96 THR A O 1
ATOM 804 N N . GLN A 1 97 ? -10.235 -10.281 12.088 1.00 94.62 97 GLN A N 1
ATOM 805 C CA . GLN A 1 97 ? -9.780 -11.239 11.094 1.00 94.62 97 GLN A CA 1
ATOM 806 C C . GLN A 1 97 ? -8.734 -12.184 11.705 1.00 94.62 97 GLN A C 1
ATOM 808 O O . GLN A 1 97 ? -7.958 -11.776 12.569 1.00 94.62 97 GLN A O 1
ATOM 813 N N . PRO A 1 98 ? -8.648 -13.437 11.232 1.00 91.62 98 PRO A N 1
ATOM 814 C CA . PRO A 1 98 ? -7.684 -14.405 11.758 1.00 91.62 98 PRO A CA 1
ATOM 815 C C . PRO A 1 98 ? -6.245 -14.161 11.270 1.00 91.62 98 PRO A C 1
ATOM 817 O O . PRO A 1 98 ? -5.344 -14.919 11.624 1.00 91.62 98 PRO A O 1
ATOM 820 N N . PHE A 1 99 ? -6.018 -13.136 10.442 1.00 92.81 99 PHE A N 1
ATOM 821 C CA . PHE A 1 99 ? -4.741 -12.875 9.786 1.00 92.81 99 PHE A CA 1
ATOM 822 C C . PHE A 1 99 ? -4.241 -11.457 10.060 1.00 92.81 99 PHE A C 1
ATOM 824 O O . PHE A 1 99 ? -5.003 -10.493 10.003 1.00 92.81 99 PHE A O 1
ATOM 831 N N . TYR A 1 100 ? -2.928 -11.338 10.252 1.00 92.00 100 TYR A N 1
ATOM 832 C CA . TYR A 1 100 ? -2.191 -10.092 10.066 1.00 92.00 100 TYR A CA 1
ATOM 833 C C . TYR A 1 100 ? -1.509 -10.148 8.697 1.00 92.00 100 TYR A C 1
ATOM 835 O O . TYR A 1 100 ? -0.765 -11.089 8.413 1.00 92.00 100 TYR A O 1
ATOM 843 N N . ILE A 1 101 ? -1.777 -9.159 7.845 1.00 94.25 101 ILE A N 1
ATOM 844 C CA . ILE A 1 101 ? -1.242 -9.095 6.482 1.00 94.25 101 ILE A CA 1
ATOM 845 C C . ILE A 1 101 ? -0.342 -7.873 6.359 1.00 94.25 101 ILE A C 1
ATOM 847 O O . ILE A 1 101 ? -0.673 -6.797 6.846 1.00 94.25 101 ILE A O 1
ATOM 851 N N . GLU A 1 102 ? 0.775 -8.037 5.657 1.00 93.50 102 GLU A N 1
ATOM 852 C CA . GLU A 1 102 ? 1.686 -6.954 5.308 1.00 93.50 102 GLU A CA 1
ATOM 853 C C . GLU A 1 102 ? 2.220 -7.172 3.891 1.00 93.50 102 GLU A C 1
ATOM 855 O O . GLU A 1 102 ? 2.596 -8.287 3.522 1.00 93.50 102 GLU A O 1
ATOM 860 N N . VAL A 1 103 ? 2.260 -6.113 3.080 1.00 93.38 103 VAL A N 1
ATOM 861 C CA . VAL A 1 103 ? 2.742 -6.191 1.694 1.00 93.38 103 VAL A CA 1
ATOM 862 C C . VAL A 1 103 ? 4.151 -5.625 1.602 1.00 93.38 103 VAL A C 1
ATOM 864 O O . VAL A 1 103 ? 4.416 -4.496 1.998 1.00 93.38 103 VAL A O 1
ATOM 867 N N . TRP A 1 104 ? 5.076 -6.407 1.054 1.00 91.44 104 TRP A N 1
ATOM 868 C CA . TRP A 1 104 ? 6.486 -6.032 0.974 1.00 91.44 104 TRP A CA 1
ATOM 869 C C . TRP A 1 104 ? 6.864 -5.691 -0.461 1.00 91.44 104 TRP A C 1
ATOM 871 O O . TRP A 1 104 ? 6.621 -6.470 -1.385 1.00 91.44 104 TRP A O 1
ATOM 881 N N . VAL A 1 105 ? 7.497 -4.535 -0.656 1.00 88.25 105 VAL A N 1
ATOM 882 C CA . VAL A 1 105 ? 7.930 -4.069 -1.973 1.00 88.25 105 VAL A CA 1
ATOM 883 C C . VAL A 1 105 ? 9.377 -3.594 -1.933 1.00 88.25 105 VAL A C 1
ATOM 885 O O . VAL A 1 105 ? 9.757 -2.709 -1.176 1.00 88.25 105 VAL A O 1
ATOM 888 N N . GLU A 1 106 ? 10.228 -4.182 -2.770 1.00 84.94 106 GLU A N 1
ATOM 889 C CA . GLU A 1 106 ? 11.650 -3.817 -2.800 1.00 84.94 106 GLU A CA 1
ATOM 890 C C . GLU A 1 106 ? 11.866 -2.434 -3.433 1.00 84.94 106 GLU A C 1
ATOM 892 O O . GLU A 1 106 ? 12.654 -1.621 -2.941 1.00 84.94 106 GLU A O 1
ATOM 897 N N . LYS A 1 107 ? 11.127 -2.143 -4.508 1.00 82.44 107 LYS A N 1
ATOM 898 C CA . LYS A 1 107 ? 11.351 -0.969 -5.348 1.00 82.44 107 LYS A CA 1
ATOM 899 C C . LYS A 1 107 ? 10.498 0.223 -4.918 1.00 82.44 107 LYS A C 1
ATOM 901 O O . LYS A 1 107 ? 9.288 0.251 -5.103 1.00 82.44 107 LYS A O 1
ATOM 906 N N . ASP A 1 108 ? 11.167 1.289 -4.498 1.00 81.69 108 ASP A N 1
ATOM 907 C CA . ASP A 1 108 ? 10.532 2.561 -4.119 1.00 81.69 108 ASP A CA 1
ATOM 908 C C . ASP A 1 108 ? 9.674 3.198 -5.237 1.00 81.69 108 ASP A C 1
ATOM 910 O O . ASP A 1 108 ? 8.667 3.848 -4.972 1.00 81.69 108 ASP A O 1
ATOM 914 N N . ALA A 1 109 ? 10.030 2.968 -6.508 1.00 81.12 109 ALA A N 1
ATOM 915 C CA . ALA A 1 109 ? 9.351 3.565 -7.666 1.00 81.12 109 ALA A CA 1
ATOM 916 C C . ALA A 1 109 ? 7.868 3.178 -7.799 1.00 81.12 109 ALA A C 1
ATOM 918 O O . ALA A 1 109 ? 7.103 3.932 -8.398 1.00 81.12 109 ALA A O 1
ATOM 919 N N . ILE A 1 110 ? 7.492 2.013 -7.270 1.00 85.31 110 ILE A N 1
ATOM 920 C CA . ILE A 1 110 ? 6.137 1.442 -7.311 1.00 85.31 110 ILE A CA 1
ATOM 921 C C . ILE A 1 110 ? 5.475 1.429 -5.928 1.00 85.31 110 ILE A C 1
ATOM 923 O O . ILE A 1 110 ? 4.323 1.020 -5.814 1.00 85.31 110 ILE A O 1
ATOM 927 N N . ALA A 1 111 ? 6.179 1.882 -4.884 1.00 87.50 111 ALA A N 1
ATOM 928 C CA . ALA A 1 111 ? 5.680 1.854 -3.514 1.00 87.50 111 ALA A CA 1
ATOM 929 C C . ALA A 1 111 ? 4.345 2.594 -3.377 1.00 87.50 111 ALA A C 1
ATOM 931 O O . ALA A 1 111 ? 3.442 2.078 -2.738 1.00 87.50 111 ALA A O 1
ATOM 932 N N . GLY A 1 112 ? 4.186 3.743 -4.046 1.00 86.31 112 GLY A N 1
ATOM 933 C CA . GLY A 1 112 ? 2.929 4.500 -4.032 1.00 86.31 112 GLY A CA 1
ATOM 934 C C . GLY A 1 112 ? 1.742 3.743 -4.640 1.00 86.31 112 GLY A C 1
ATOM 935 O O . GLY A 1 112 ? 0.645 3.808 -4.102 1.00 86.31 112 GLY A O 1
ATOM 936 N N . ILE A 1 113 ? 1.962 2.970 -5.710 1.00 88.06 113 ILE A N 1
ATOM 937 C CA . ILE A 1 113 ? 0.909 2.175 -6.371 1.00 88.06 113 ILE A CA 1
ATOM 938 C C . ILE A 1 113 ? 0.462 1.031 -5.451 1.00 88.06 113 ILE A C 1
ATOM 940 O O . ILE A 1 113 ? -0.733 0.806 -5.253 1.00 88.06 113 ILE A O 1
ATOM 944 N N . VAL A 1 114 ? 1.438 0.330 -4.863 1.00 92.19 114 VAL A N 1
ATOM 945 C CA . VAL A 1 114 ? 1.190 -0.770 -3.922 1.00 92.19 114 VAL A CA 1
ATOM 946 C C . VAL A 1 114 ? 0.512 -0.246 -2.656 1.00 92.19 114 VAL A C 1
ATOM 948 O O . VAL A 1 114 ? -0.515 -0.785 -2.259 1.00 92.19 114 VAL A O 1
ATOM 951 N N . ALA A 1 115 ? 1.027 0.837 -2.070 1.00 92.12 115 ALA A N 1
ATOM 952 C CA . ALA A 1 115 ? 0.473 1.469 -0.875 1.00 92.12 115 ALA A CA 1
ATOM 953 C C . ALA A 1 115 ? -0.933 2.018 -1.103 1.00 92.12 115 ALA A C 1
ATOM 955 O O . ALA A 1 115 ? -1.792 1.804 -0.259 1.00 92.12 115 ALA A O 1
ATOM 956 N N . GLY A 1 116 ? -1.208 2.655 -2.244 1.00 90.62 116 GLY A N 1
ATOM 957 C CA . GLY A 1 116 ? -2.552 3.143 -2.561 1.00 90.62 116 GLY A CA 1
ATOM 958 C C . GLY A 1 116 ? -3.601 2.028 -2.557 1.00 90.62 116 GLY A C 1
ATOM 959 O O . GLY A 1 116 ? -4.707 2.232 -2.066 1.00 90.62 116 GLY A O 1
ATOM 960 N N . THR A 1 117 ? -3.230 0.836 -3.032 1.00 94.62 117 THR A N 1
ATOM 961 C CA . THR A 1 117 ? -4.127 -0.330 -3.046 1.00 94.62 117 THR A CA 1
ATOM 962 C C . THR A 1 117 ? -4.179 -1.023 -1.688 1.00 94.62 117 THR A C 1
ATOM 964 O O . THR A 1 117 ? -5.253 -1.269 -1.167 1.00 94.62 117 THR A O 1
ATOM 967 N N . ALA A 1 118 ? -3.040 -1.335 -1.070 1.00 96.19 118 ALA A N 1
ATOM 968 C CA . ALA A 1 118 ? -3.020 -2.057 0.202 1.00 96.19 118 ALA A CA 1
ATOM 969 C C . ALA A 1 118 ? -3.631 -1.230 1.351 1.00 96.19 118 ALA A C 1
ATOM 971 O O . ALA A 1 118 ? -4.429 -1.749 2.132 1.00 96.19 118 ALA A O 1
ATOM 972 N N . ASN A 1 119 ? -3.343 0.076 1.410 1.00 94.19 119 ASN A N 1
ATOM 973 C CA . ASN A 1 119 ? -3.859 0.951 2.464 1.00 94.19 119 ASN A CA 1
ATOM 974 C C . ASN A 1 119 ? -5.371 1.188 2.344 1.00 94.19 119 ASN A C 1
ATOM 976 O O . ASN A 1 119 ? -6.007 1.438 3.366 1.00 94.19 119 ASN A O 1
ATOM 980 N N . SER A 1 120 ? -5.971 1.087 1.148 1.00 93.50 120 SER A N 1
ATOM 981 C CA . SER A 1 120 ? -7.437 1.166 1.014 1.00 93.50 120 SER A CA 1
ATOM 982 C C . SER A 1 120 ? -8.138 -0.005 1.716 1.00 93.50 120 SER A C 1
ATOM 984 O O . SER A 1 120 ? -9.260 0.143 2.199 1.00 93.50 120 SER A O 1
ATOM 986 N N . TRP A 1 121 ? -7.428 -1.127 1.866 1.00 95.88 121 TRP A N 1
ATOM 987 C CA . TRP A 1 121 ? -7.820 -2.287 2.662 1.00 95.88 121 TRP A CA 1
ATOM 988 C C . TRP A 1 121 ? -7.235 -2.273 4.081 1.00 95.88 121 TRP A C 1
ATOM 990 O O . TRP A 1 121 ? -7.376 -3.257 4.796 1.00 95.88 121 TRP A O 1
ATOM 1000 N N . GLY A 1 122 ? -6.576 -1.196 4.521 1.00 94.31 122 GLY A N 1
ATOM 1001 C CA . GLY A 1 122 ? -5.958 -1.109 5.850 1.00 94.31 122 GLY A CA 1
ATOM 1002 C C . GLY A 1 122 ? -4.746 -2.027 6.052 1.00 94.31 122 GLY A C 1
ATOM 1003 O O . GLY A 1 122 ? -4.406 -2.334 7.191 1.00 94.31 122 GLY A O 1
ATOM 1004 N N . VAL A 1 123 ? -4.113 -2.484 4.966 1.00 96.19 123 VAL A N 1
ATOM 1005 C CA . VAL A 1 123 ? -2.935 -3.359 5.000 1.00 96.19 123 VAL A CA 1
ATOM 1006 C C . VAL A 1 123 ? -1.658 -2.522 4.843 1.00 96.19 123 VAL A C 1
ATOM 1008 O O . VAL A 1 123 ? -1.520 -1.829 3.832 1.00 96.19 123 VAL A O 1
ATOM 1011 N N . PRO A 1 124 ? -0.706 -2.583 5.794 1.00 94.12 124 PRO A N 1
ATOM 1012 C CA . PRO A 1 124 ? 0.536 -1.824 5.713 1.00 94.12 124 PRO A CA 1
ATOM 1013 C C . PRO A 1 124 ? 1.455 -2.312 4.586 1.00 94.12 124 PRO A C 1
ATOM 1015 O O . PRO A 1 124 ? 1.482 -3.496 4.231 1.00 94.12 124 PRO A O 1
ATOM 1018 N N . VAL A 1 125 ? 2.260 -1.384 4.056 1.00 91.75 125 VAL A N 1
ATOM 1019 C CA . VAL A 1 125 ? 3.280 -1.668 3.040 1.00 91.75 125 VAL A CA 1
ATOM 1020 C C . VAL A 1 125 ? 4.674 -1.370 3.567 1.00 91.75 125 VAL A C 1
ATOM 1022 O O . VAL A 1 125 ? 4.989 -0.230 3.910 1.00 91.75 125 VAL A O 1
ATOM 1025 N N . PHE A 1 126 ? 5.541 -2.379 3.549 1.00 88.44 126 PHE A N 1
ATOM 1026 C CA . PHE A 1 126 ? 6.952 -2.239 3.877 1.00 88.44 126 PHE A CA 1
ATOM 1027 C C . PHE A 1 126 ? 7.796 -2.081 2.606 1.00 88.44 126 PHE A C 1
ATOM 1029 O O . PHE A 1 126 ? 7.831 -2.961 1.743 1.00 88.44 126 PHE A O 1
ATOM 1036 N N . VAL A 1 127 ? 8.497 -0.949 2.481 1.00 86.56 127 VAL A N 1
ATOM 1037 C CA . VAL A 1 127 ? 9.356 -0.648 1.324 1.00 86.56 127 VAL A CA 1
ATOM 1038 C C . VAL A 1 127 ? 10.814 -0.950 1.670 1.00 86.56 127 VAL A C 1
ATOM 1040 O O . VAL A 1 127 ? 11.462 -0.177 2.371 1.00 86.56 127 VAL A O 1
ATOM 1043 N N . CYS A 1 128 ? 11.364 -2.052 1.155 1.00 80.62 128 CYS A N 1
ATOM 1044 C CA . CYS A 1 128 ? 12.680 -2.542 1.587 1.00 80.62 128 CYS A CA 1
ATOM 1045 C C . CYS A 1 128 ? 13.867 -1.707 1.071 1.00 80.62 128 CYS A C 1
ATOM 1047 O O . CYS A 1 128 ? 14.943 -1.763 1.658 1.00 80.62 128 CYS A O 1
ATOM 1049 N N . ARG A 1 129 ? 13.698 -0.969 -0.038 1.00 71.44 129 ARG A N 1
ATOM 1050 C CA . ARG A 1 129 ? 14.731 -0.142 -0.696 1.00 71.44 129 ARG A CA 1
ATOM 1051 C C . ARG A 1 129 ? 16.100 -0.845 -0.840 1.00 71.44 129 ARG A C 1
ATOM 1053 O O . ARG A 1 129 ? 17.091 -0.391 -0.274 1.00 71.44 129 ARG A O 1
ATOM 1060 N N . GLY A 1 130 ? 16.195 -1.887 -1.677 1.00 65.00 130 GLY A N 1
ATOM 1061 C CA . GLY A 1 130 ? 17.487 -2.370 -2.198 1.00 65.00 130 GLY A CA 1
ATOM 1062 C C . GLY A 1 130 ? 17.805 -3.870 -2.086 1.00 65.00 130 GLY A C 1
ATOM 1063 O O . GLY A 1 130 ? 16.955 -4.721 -1.847 1.00 65.00 130 GLY A O 1
ATOM 1064 N N . PHE A 1 131 ? 19.092 -4.171 -2.318 1.00 52.56 131 PHE A N 1
ATOM 1065 C CA . PHE A 1 131 ? 19.669 -5.453 -2.759 1.00 52.56 131 PHE A CA 1
ATOM 1066 C C . PHE A 1 131 ? 19.801 -6.560 -1.695 1.00 52.56 131 PHE A C 1
ATOM 1068 O O . PHE A 1 131 ? 20.839 -7.234 -1.624 1.00 52.56 131 PHE A O 1
ATOM 1075 N N . ALA A 1 132 ? 18.777 -6.814 -0.885 1.00 55.06 132 ALA A N 1
ATOM 1076 C CA . ALA A 1 132 ? 18.752 -8.087 -0.175 1.00 55.06 132 ALA A CA 1
ATOM 1077 C C . ALA A 1 132 ? 18.559 -9.205 -1.217 1.00 55.06 132 ALA A C 1
ATOM 1079 O O . ALA A 1 132 ? 17.604 -9.199 -1.994 1.00 55.06 132 ALA A O 1
ATOM 1080 N N . SER A 1 133 ? 19.509 -10.142 -1.309 1.00 57.16 133 SER A N 1
ATOM 1081 C CA . SER A 1 133 ? 19.351 -11.274 -2.226 1.00 57.16 133 SER A CA 1
ATOM 1082 C C . SER A 1 133 ? 18.105 -12.067 -1.830 1.00 57.16 133 SER A C 1
ATOM 1084 O O . SER A 1 133 ? 17.812 -12.190 -0.641 1.00 57.16 133 SER A O 1
ATOM 1086 N N . LEU A 1 134 ? 17.396 -12.648 -2.804 1.00 60.09 134 LEU A N 1
ATOM 1087 C CA . LEU A 1 134 ? 16.239 -13.508 -2.519 1.00 60.09 134 LEU A CA 1
ATOM 1088 C C . LEU A 1 134 ? 16.574 -14.585 -1.475 1.00 60.09 134 LEU A C 1
ATOM 1090 O O . LEU A 1 134 ? 15.759 -14.861 -0.608 1.00 60.09 134 LEU A O 1
ATOM 1094 N N . SER A 1 135 ? 17.789 -15.141 -1.509 1.00 57.50 135 SER A N 1
ATOM 1095 C CA . SER A 1 135 ? 18.263 -16.108 -0.512 1.00 57.50 135 SER A CA 1
ATOM 1096 C C . SER A 1 135 ? 18.445 -15.506 0.884 1.00 57.50 135 SER A C 1
ATOM 1098 O O . SER A 1 135 ? 18.144 -16.177 1.864 1.00 57.50 135 SER A O 1
ATOM 1100 N N . SER A 1 136 ? 18.913 -14.258 0.988 1.00 62.78 136 SER A N 1
ATOM 1101 C CA . SER A 1 136 ? 19.045 -13.553 2.269 1.00 62.78 136 SER A CA 1
ATOM 1102 C C . SER A 1 136 ? 17.674 -13.230 2.861 1.00 62.78 136 SER A C 1
ATOM 1104 O O . SER A 1 136 ? 17.414 -13.552 4.017 1.00 62.78 136 SER A O 1
ATOM 1106 N N . LEU A 1 137 ? 16.758 -12.699 2.041 1.00 68.19 137 LEU A N 1
ATOM 1107 C CA . LEU A 1 137 ? 15.372 -12.457 2.448 1.00 68.19 137 LEU A CA 1
ATOM 1108 C C . LEU A 1 137 ? 14.680 -13.757 2.859 1.00 68.19 137 LEU A C 1
ATOM 1110 O O . LEU A 1 137 ? 14.033 -13.789 3.895 1.00 68.19 137 LEU A O 1
ATOM 1114 N N . TYR A 1 138 ? 14.870 -14.842 2.104 1.00 68.56 138 TYR A N 1
ATOM 1115 C CA . TYR A 1 138 ? 14.319 -16.157 2.434 1.00 68.56 138 TYR A CA 1
ATOM 1116 C C . TYR A 1 138 ? 14.897 -16.730 3.740 1.00 68.56 138 TYR A C 1
ATOM 1118 O O . TYR A 1 138 ? 14.169 -17.318 4.538 1.00 68.56 138 TYR A O 1
ATOM 1126 N N . GLY A 1 139 ? 16.195 -16.541 3.994 1.00 73.06 139 GLY A N 1
ATOM 1127 C CA . GLY A 1 139 ? 16.841 -16.949 5.244 1.00 73.06 139 GLY A CA 1
ATOM 1128 C C . GLY A 1 139 ? 16.342 -16.160 6.459 1.00 73.06 139 GLY A C 1
ATOM 1129 O O . GLY A 1 139 ? 16.016 -16.757 7.489 1.00 73.06 139 GLY A O 1
ATOM 1130 N N . ALA A 1 140 ? 16.224 -14.836 6.323 1.00 71.19 140 ALA A N 1
ATOM 1131 C CA . ALA A 1 140 ? 15.659 -13.964 7.351 1.00 71.19 140 ALA A CA 1
ATOM 1132 C C . ALA A 1 140 ? 14.186 -14.310 7.615 1.00 71.19 140 ALA A C 1
ATOM 1134 O O . ALA A 1 140 ? 13.804 -14.531 8.761 1.00 71.19 140 ALA A O 1
ATOM 1135 N N . ALA A 1 141 ? 13.402 -14.480 6.549 1.00 75.69 141 ALA A N 1
ATOM 1136 C CA . ALA A 1 141 ? 12.022 -14.942 6.587 1.00 75.69 141 ALA A CA 1
ATOM 1137 C C . ALA A 1 141 ? 11.882 -16.248 7.375 1.00 75.69 141 ALA A C 1
ATOM 1139 O O . ALA A 1 141 ? 11.115 -16.300 8.327 1.00 75.69 141 ALA A O 1
ATOM 1140 N N . ASN A 1 142 ? 12.649 -17.291 7.043 1.00 79.62 142 ASN A N 1
ATOM 1141 C CA . ASN A 1 142 ? 12.568 -18.579 7.740 1.00 79.62 142 ASN A CA 1
ATOM 1142 C C . ASN A 1 142 ? 13.006 -18.505 9.203 1.00 79.62 142 ASN A C 1
ATOM 1144 O O . ASN A 1 142 ? 12.435 -19.196 10.045 1.00 79.62 142 ASN A O 1
ATOM 1148 N N . THR A 1 143 ? 14.002 -17.674 9.513 1.00 80.12 143 THR A N 1
ATOM 1149 C CA . THR A 1 143 ? 14.396 -17.414 10.904 1.00 80.12 143 THR A CA 1
ATOM 1150 C C . THR A 1 143 ? 13.244 -16.776 11.672 1.00 80.12 143 THR A C 1
ATOM 1152 O O . THR A 1 143 ? 12.906 -17.243 12.755 1.00 80.12 143 THR A O 1
ATOM 1155 N N . PHE A 1 144 ? 12.589 -15.781 11.071 1.00 79.12 144 PHE A N 1
ATOM 1156 C CA . PHE A 1 144 ? 11.436 -15.099 11.647 1.00 79.12 144 PHE A CA 1
ATOM 1157 C C . PHE A 1 144 ? 10.241 -16.043 11.826 1.00 79.12 144 PHE A C 1
ATOM 1159 O O . PHE A 1 144 ? 9.662 -16.093 12.908 1.00 79.12 144 PHE A O 1
ATOM 1166 N N . LYS A 1 145 ? 9.936 -16.876 10.816 1.00 80.62 145 LYS A N 1
ATOM 1167 C CA . LYS A 1 145 ? 8.905 -17.923 10.918 1.00 80.62 145 LYS A CA 1
ATOM 1168 C C . LYS A 1 145 ? 9.164 -18.850 12.097 1.00 80.62 145 LYS A C 1
ATOM 1170 O O . LYS A 1 145 ? 8.243 -19.162 12.839 1.00 80.62 145 LYS A O 1
ATOM 1175 N N . ARG A 1 146 ? 10.407 -19.330 12.233 1.00 78.69 146 ARG A N 1
ATOM 1176 C CA . ARG A 1 146 ? 10.775 -20.278 13.287 1.00 78.69 146 ARG A CA 1
ATOM 1177 C C . ARG A 1 146 ? 10.608 -19.639 14.661 1.00 78.69 146 ARG A C 1
ATOM 1179 O O . ARG A 1 146 ? 9.932 -20.227 15.488 1.00 78.69 146 ARG A O 1
ATOM 1186 N N . ALA A 1 147 ? 11.150 -18.438 14.864 1.00 78.69 147 ALA A N 1
ATOM 1187 C CA . ALA A 1 147 ? 11.025 -17.720 16.130 1.00 78.69 147 ALA A CA 1
ATOM 1188 C C . ALA A 1 147 ? 9.553 -17.481 16.509 1.00 78.69 147 ALA A C 1
ATOM 1190 O O . ALA A 1 147 ? 9.123 -17.865 17.589 1.00 78.69 147 ALA A O 1
ATOM 1191 N N . LEU A 1 148 ? 8.743 -16.945 15.588 1.00 85.19 148 LEU A N 1
ATOM 1192 C CA . LEU A 1 148 ? 7.333 -16.663 15.869 1.00 85.19 148 LEU A CA 1
ATOM 1193 C C . LEU A 1 148 ? 6.491 -17.919 16.106 1.00 85.19 148 LEU A C 1
ATOM 1195 O O . LEU A 1 148 ? 5.622 -17.929 16.978 1.00 85.19 148 LEU A O 1
ATOM 1199 N N . ARG A 1 149 ? 6.754 -18.998 15.370 1.00 85.44 149 ARG A N 1
ATOM 1200 C CA . ARG A 1 149 ? 6.065 -20.269 15.590 1.00 85.44 149 ARG A CA 1
ATOM 1201 C C . ARG A 1 149 ? 6.473 -20.903 16.915 1.00 85.44 149 ARG A C 1
ATOM 1203 O O . ARG A 1 149 ? 5.619 -21.421 17.632 1.00 85.44 149 ARG A O 1
ATOM 1210 N N . ASP A 1 150 ? 7.759 -20.908 17.232 1.00 82.56 150 ASP A N 1
ATOM 1211 C CA . ASP A 1 150 ? 8.261 -21.626 18.397 1.00 82.56 150 ASP A CA 1
ATOM 1212 C C . ASP A 1 150 ? 7.864 -20.888 19.689 1.00 82.56 150 ASP A C 1
ATOM 1214 O O . ASP A 1 150 ? 7.312 -21.537 20.585 1.00 82.56 150 ASP A O 1
ATOM 1218 N N . ASP A 1 151 ? 7.984 -19.555 19.715 1.00 86.88 151 ASP A N 1
ATOM 1219 C CA . ASP A 1 151 ? 7.729 -18.718 20.897 1.00 86.88 151 ASP A CA 1
ATOM 1220 C C . ASP A 1 151 ? 6.257 -18.294 21.038 1.00 86.88 151 ASP A C 1
ATOM 1222 O O . ASP A 1 151 ? 5.715 -18.295 22.141 1.00 86.88 151 ASP A O 1
ATOM 1226 N N . PHE A 1 152 ? 5.582 -17.974 19.926 1.00 87.75 152 PHE A N 1
ATOM 1227 C CA . PHE A 1 152 ? 4.229 -17.391 19.937 1.00 87.75 152 PHE A CA 1
ATOM 1228 C C . PHE A 1 152 ? 3.161 -18.269 19.273 1.00 87.75 152 PHE A C 1
ATOM 1230 O O . PHE A 1 152 ? 1.993 -17.890 19.245 1.00 87.75 152 PHE A O 1
ATOM 1237 N N . LYS A 1 153 ? 3.533 -19.442 18.738 1.00 87.62 153 LYS A N 1
ATOM 1238 C CA . LYS A 1 153 ? 2.625 -20.353 18.006 1.00 87.62 153 LYS A CA 1
ATOM 1239 C C . LYS A 1 153 ? 1.921 -19.685 16.819 1.00 87.62 153 LYS A C 1
ATOM 1241 O O . LYS A 1 153 ? 0.844 -20.110 16.414 1.00 87.62 153 LYS A O 1
ATOM 1246 N N . VAL A 1 154 ? 2.561 -18.676 16.229 1.00 86.50 154 VAL A N 1
ATOM 1247 C CA . VAL A 1 154 ? 2.072 -17.981 15.036 1.00 86.50 154 VAL A CA 1
ATOM 1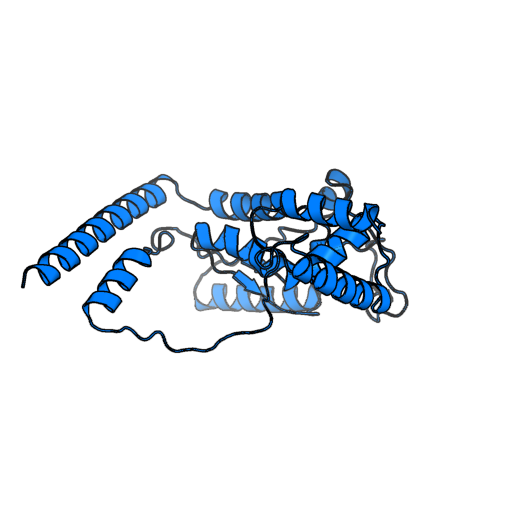248 C C . VAL A 1 154 ? 2.651 -18.648 13.790 1.00 86.50 154 VAL A C 1
ATOM 1250 O O . VAL A 1 154 ? 3.871 -18.760 13.655 1.00 86.50 154 VAL A O 1
ATOM 1253 N N . ASP A 1 155 ? 1.789 -19.079 12.866 1.00 87.56 155 ASP A N 1
ATOM 1254 C CA . ASP A 1 155 ? 2.231 -19.492 11.531 1.00 87.56 155 ASP A CA 1
ATOM 1255 C C . ASP A 1 155 ? 2.444 -18.264 10.642 1.00 87.56 155 ASP A C 1
ATOM 1257 O O . ASP A 1 155 ? 1.627 -17.346 10.604 1.00 87.56 155 ASP A O 1
ATOM 1261 N N . VAL A 1 156 ? 3.556 -18.252 9.913 1.00 87.38 156 VAL A N 1
ATOM 1262 C CA . VAL A 1 156 ? 3.948 -17.132 9.057 1.00 87.38 156 VAL A CA 1
ATOM 1263 C C . VAL A 1 156 ? 4.136 -17.646 7.645 1.00 87.38 156 VAL A C 1
ATOM 1265 O O . VAL A 1 156 ? 4.888 -18.593 7.394 1.00 87.38 156 VAL A O 1
ATOM 1268 N N . GLN A 1 157 ? 3.508 -16.986 6.679 1.00 87.94 157 GLN A N 1
ATOM 1269 C CA . GLN A 1 157 ? 3.566 -17.370 5.274 1.00 87.94 157 GLN A CA 1
ATOM 1270 C C . GLN A 1 157 ? 4.133 -16.223 4.438 1.00 87.94 157 GLN A C 1
ATOM 1272 O O . GLN A 1 157 ? 3.711 -15.082 4.564 1.00 87.94 157 GLN A O 1
ATOM 1277 N N . PHE A 1 158 ? 5.113 -16.535 3.584 1.00 86.75 158 PHE A N 1
ATOM 1278 C CA . PHE A 1 158 ? 5.653 -15.581 2.614 1.00 86.75 158 PHE A CA 1
ATOM 1279 C C . PHE A 1 158 ? 5.197 -16.018 1.233 1.00 86.75 158 PHE A C 1
ATOM 1281 O O . PHE A 1 158 ? 5.521 -17.125 0.796 1.00 86.75 158 PHE A O 1
ATOM 1288 N N . ILE A 1 159 ? 4.462 -15.144 0.554 1.00 88.31 159 ILE A N 1
ATOM 1289 C CA . ILE A 1 159 ? 3.905 -15.402 -0.770 1.00 88.31 159 ILE A CA 1
ATOM 1290 C C . ILE A 1 159 ? 4.581 -14.457 -1.759 1.00 88.31 159 ILE A C 1
ATOM 1292 O O . ILE A 1 159 ? 4.551 -13.237 -1.609 1.00 88.31 159 ILE A O 1
ATOM 1296 N N . ARG A 1 160 ? 5.202 -15.019 -2.800 1.00 89.06 160 ARG A N 1
ATOM 1297 C CA . ARG A 1 160 ? 5.739 -14.219 -3.905 1.00 89.06 160 ARG A CA 1
ATOM 1298 C C . ARG A 1 160 ? 4.602 -13.843 -4.852 1.00 89.06 160 ARG A C 1
ATOM 1300 O O . ARG A 1 160 ? 4.240 -14.643 -5.709 1.00 89.06 160 ARG A O 1
ATOM 1307 N N . LEU A 1 161 ? 4.102 -12.615 -4.739 1.00 91.44 161 LEU A N 1
ATOM 1308 C CA . LEU A 1 161 ? 3.041 -12.100 -5.616 1.00 91.44 161 LEU A CA 1
ATOM 1309 C C . LEU A 1 161 ? 3.537 -11.761 -7.026 1.00 91.44 161 LEU A C 1
ATOM 1311 O O . LEU A 1 161 ? 2.855 -12.034 -8.010 1.00 91.44 161 LEU A O 1
ATOM 1315 N N . ALA A 1 162 ? 4.733 -11.182 -7.140 1.00 90.12 162 ALA A N 1
ATOM 1316 C CA . ALA A 1 162 ? 5.331 -10.790 -8.411 1.00 90.12 162 ALA A CA 1
ATOM 1317 C C . ALA A 1 162 ? 6.870 -10.771 -8.322 1.00 90.12 162 ALA A C 1
ATOM 1319 O O . ALA A 1 162 ? 7.449 -10.752 -7.240 1.00 90.12 162 ALA A O 1
ATOM 1320 N N . VAL A 1 163 ? 7.618 -10.812 -9.423 1.00 88.62 163 VAL A N 1
ATOM 1321 C CA . VAL A 1 163 ? 7.194 -11.140 -10.794 1.00 88.62 163 VAL A CA 1
ATOM 1322 C C . VAL A 1 163 ? 7.455 -12.631 -11.042 1.00 88.62 163 VAL A C 1
ATOM 1324 O O . VAL A 1 163 ? 8.595 -13.073 -10.884 1.00 88.62 163 VAL A O 1
ATOM 1327 N N . THR A 1 164 ? 6.444 -13.429 -11.389 1.00 87.69 164 THR A N 1
ATOM 1328 C CA . THR A 1 164 ? 6.580 -14.873 -11.676 1.00 87.69 164 THR A CA 1
ATOM 1329 C C . THR A 1 164 ? 6.862 -15.137 -13.159 1.00 87.69 164 THR A C 1
ATOM 1331 O O . THR A 1 164 ? 6.616 -14.284 -14.008 1.00 87.69 164 THR A O 1
ATOM 1334 N N . ARG A 1 165 ? 7.370 -16.331 -13.507 1.00 84.44 165 ARG A N 1
ATOM 1335 C CA . ARG A 1 165 ? 7.630 -16.701 -14.917 1.00 84.44 165 ARG A CA 1
ATOM 1336 C C . ARG A 1 165 ? 6.365 -16.669 -15.775 1.00 84.44 165 ARG A C 1
ATOM 1338 O O . ARG A 1 165 ? 6.405 -16.190 -16.902 1.00 84.44 165 ARG A O 1
ATOM 1345 N N . GLU A 1 166 ? 5.255 -17.132 -15.218 1.00 87.00 166 GLU A N 1
ATOM 1346 C CA . GLU A 1 166 ? 3.954 -17.109 -15.883 1.00 87.00 166 GLU A CA 1
ATOM 1347 C C . GLU A 1 166 ? 3.487 -15.674 -16.157 1.00 87.00 166 GLU A C 1
ATOM 1349 O O . GLU A 1 166 ? 3.068 -15.363 -17.268 1.00 87.00 166 GLU A O 1
ATOM 1354 N N . GLN A 1 167 ? 3.647 -14.762 -15.188 1.00 90.31 167 GLN A N 1
ATOM 1355 C CA . GLN A 1 167 ? 3.339 -13.342 -15.381 1.00 90.31 167 GLN A CA 1
ATOM 1356 C C . GLN A 1 167 ? 4.194 -12.717 -16.489 1.00 90.31 167 GLN A C 1
ATOM 1358 O O . GLN A 1 167 ? 3.667 -11.951 -17.292 1.00 90.31 167 GLN A O 1
ATOM 1363 N N . ILE A 1 168 ? 5.486 -13.064 -16.571 1.00 87.81 168 ILE A N 1
ATOM 1364 C CA . ILE A 1 168 ? 6.386 -12.574 -17.629 1.00 87.81 168 ILE A CA 1
ATOM 1365 C C . ILE A 1 168 ? 5.862 -12.974 -19.009 1.00 87.81 168 ILE A C 1
ATOM 1367 O O . ILE A 1 168 ? 5.781 -12.127 -19.896 1.00 87.81 168 ILE A O 1
ATOM 1371 N N . GLN A 1 169 ? 5.478 -14.240 -19.182 1.00 86.88 169 GLN A N 1
ATOM 1372 C CA . GLN A 1 169 ? 4.976 -14.759 -20.454 1.00 86.88 169 GLN A CA 1
ATOM 1373 C C . GLN A 1 169 ? 3.600 -14.178 -20.803 1.00 86.88 169 GLN A C 1
ATOM 1375 O O . GLN A 1 169 ? 3.420 -13.639 -21.895 1.00 86.88 169 GLN A O 1
ATOM 1380 N N . ARG A 1 170 ? 2.650 -14.226 -19.859 1.00 89.75 170 ARG A N 1
ATOM 1381 C CA . ARG A 1 170 ? 1.267 -13.762 -20.045 1.00 89.75 170 ARG A CA 1
ATOM 1382 C C . ARG A 1 170 ? 1.195 -12.274 -20.375 1.00 89.75 170 ARG A C 1
ATOM 1384 O O . ARG A 1 170 ? 0.454 -11.881 -21.268 1.00 89.75 170 ARG A O 1
ATOM 1391 N N . LEU A 1 171 ? 1.969 -11.453 -19.667 1.00 85.06 171 LEU A N 1
ATOM 1392 C CA . LEU A 1 171 ? 1.971 -9.997 -19.834 1.00 85.06 171 LEU A CA 1
ATOM 1393 C C . LEU A 1 171 ? 3.015 -9.514 -20.849 1.00 85.06 171 LEU A C 1
ATOM 1395 O O . LEU A 1 171 ? 3.125 -8.310 -21.068 1.00 85.06 171 LEU A O 1
ATOM 1399 N N . ARG A 1 172 ? 3.790 -10.433 -21.446 1.00 85.12 172 ARG A N 1
ATOM 1400 C CA . ARG A 1 172 ? 4.906 -10.136 -22.360 1.00 85.12 172 ARG A CA 1
ATOM 1401 C C . ARG A 1 172 ? 5.833 -9.057 -21.792 1.00 85.12 172 ARG A C 1
ATOM 1403 O O . ARG A 1 172 ? 6.157 -8.078 -22.465 1.00 85.12 172 ARG A O 1
ATOM 1410 N N . LEU A 1 173 ? 6.213 -9.215 -20.522 1.00 85.69 173 LEU A N 1
ATOM 1411 C CA . LEU A 1 173 ? 6.996 -8.198 -19.824 1.00 85.69 173 LEU A CA 1
ATOM 1412 C C . LEU A 1 173 ? 8.379 -8.039 -20.475 1.00 85.69 173 LEU A C 1
ATOM 1414 O O . LEU A 1 173 ? 9.011 -9.044 -20.802 1.00 85.69 173 LEU A O 1
ATOM 1418 N N . PRO A 1 174 ? 8.883 -6.802 -20.620 1.00 80.25 174 PRO A N 1
ATOM 1419 C CA . PRO A 1 174 ? 10.223 -6.547 -21.126 1.00 80.25 174 PRO A CA 1
ATOM 1420 C C . PRO A 1 174 ? 11.296 -7.249 -20.288 1.00 80.25 174 PRO A C 1
ATOM 1422 O O . PRO A 1 174 ? 11.510 -6.932 -19.114 1.00 80.25 174 PRO A O 1
ATOM 1425 N N . THR A 1 175 ? 12.006 -8.176 -20.918 1.00 80.75 175 THR A N 1
ATOM 1426 C CA . THR A 1 175 ? 13.132 -8.900 -20.339 1.00 80.75 175 THR A CA 1
ATOM 1427 C C . THR A 1 175 ? 14.460 -8.247 -20.715 1.00 80.75 175 THR A C 1
ATOM 1429 O O . THR A 1 175 ? 14.564 -7.481 -21.678 1.00 80.75 175 THR A O 1
ATOM 1432 N N . ARG A 1 176 ? 15.503 -8.504 -19.920 1.00 72.38 176 ARG A N 1
ATOM 1433 C CA . ARG A 1 176 ? 16.880 -8.113 -20.244 1.00 72.38 176 ARG A CA 1
ATOM 1434 C C . ARG A 1 176 ? 17.863 -9.235 -19.930 1.00 72.38 176 ARG A C 1
ATOM 1436 O O . ARG A 1 176 ? 17.672 -9.934 -18.933 1.00 72.38 176 ARG A O 1
ATOM 1443 N N . PRO A 1 177 ? 18.960 -9.361 -20.692 1.00 68.69 177 PRO A N 1
ATOM 1444 C CA . PRO A 1 177 ? 20.036 -10.268 -20.331 1.00 68.69 177 PRO A CA 1
ATOM 1445 C C . PRO A 1 177 ? 20.651 -9.859 -18.988 1.00 68.69 177 PRO A C 1
ATOM 1447 O O . PRO A 1 177 ? 20.712 -8.676 -18.632 1.00 68.69 177 PRO A O 1
ATOM 1450 N N . VAL A 1 178 ? 21.112 -10.850 -18.230 1.00 69.69 178 VAL A N 1
ATOM 1451 C CA . VAL A 1 178 ? 21.786 -10.614 -16.950 1.00 69.69 178 VAL A CA 1
ATOM 1452 C C . VAL A 1 178 ? 23.102 -9.891 -17.210 1.00 69.69 178 VAL A C 1
ATOM 1454 O O . VAL A 1 178 ? 23.881 -10.297 -18.073 1.00 69.69 178 VAL A O 1
ATOM 1457 N N . LYS A 1 179 ? 23.373 -8.825 -16.452 1.00 63.72 179 LYS A N 1
ATOM 1458 C CA . LYS A 1 179 ? 24.666 -8.136 -16.525 1.00 63.72 179 LYS A CA 1
ATOM 1459 C C . LYS A 1 179 ? 25.777 -9.097 -16.105 1.00 63.72 179 LYS A C 1
ATOM 1461 O O . LYS A 1 179 ? 25.793 -9.565 -14.971 1.00 63.72 179 LYS A O 1
ATOM 1466 N N . THR A 1 180 ? 26.734 -9.335 -16.996 1.00 59.72 180 THR A N 1
ATOM 1467 C CA . THR A 1 180 ? 27.899 -10.204 -16.759 1.00 59.72 180 THR A CA 1
ATOM 1468 C C . THR A 1 180 ? 28.823 -9.692 -15.652 1.00 59.72 180 THR A C 1
ATOM 1470 O O . THR A 1 180 ? 29.532 -10.484 -15.039 1.00 59.72 180 THR A O 1
ATOM 1473 N N . SER A 1 181 ? 28.785 -8.389 -15.360 1.00 59.28 181 SER A N 1
ATOM 1474 C CA . SER A 1 181 ? 29.552 -7.753 -14.284 1.00 59.28 181 SER A CA 1
ATOM 1475 C C . SER A 1 181 ? 28.929 -7.895 -12.889 1.00 59.28 181 SER A C 1
ATOM 1477 O O . SER A 1 181 ? 29.559 -7.505 -11.908 1.00 59.28 181 SER A O 1
ATOM 1479 N N . ASP A 1 182 ? 27.705 -8.426 -12.764 1.00 60.31 182 ASP A N 1
ATOM 1480 C CA . ASP A 1 182 ? 27.092 -8.668 -11.455 1.00 60.31 182 ASP A CA 1
ATOM 1481 C C . ASP A 1 182 ? 27.702 -9.926 -10.823 1.00 60.31 182 ASP A C 1
ATOM 1483 O O . ASP A 1 182 ? 27.675 -11.013 -11.405 1.00 60.31 182 ASP A O 1
ATOM 1487 N N . SER A 1 183 ? 28.225 -9.806 -9.602 1.00 60.97 183 SER A N 1
ATOM 1488 C CA . SER A 1 183 ? 28.819 -10.927 -8.862 1.00 60.97 183 SER A CA 1
ATOM 1489 C C . SER A 1 183 ? 27.846 -12.099 -8.668 1.00 60.97 183 SER A C 1
ATOM 1491 O O . SER A 1 183 ? 28.273 -13.248 -8.527 1.00 60.97 183 SER A O 1
ATOM 1493 N N . ARG A 1 184 ? 26.534 -11.836 -8.720 1.00 60.66 184 ARG A N 1
ATOM 1494 C CA . ARG A 1 184 ? 25.464 -12.834 -8.589 1.00 60.66 184 ARG A CA 1
ATOM 1495 C C . ARG A 1 184 ? 25.129 -13.537 -9.909 1.00 60.66 184 ARG A C 1
ATOM 1497 O O . ARG A 1 184 ? 24.511 -14.603 -9.874 1.00 60.66 184 ARG A O 1
ATOM 1504 N N . ALA A 1 185 ? 25.583 -13.014 -11.052 1.00 59.88 185 ALA A N 1
ATOM 1505 C CA . ALA A 1 185 ? 25.301 -13.571 -12.377 1.00 59.88 185 ALA A CA 1
ATOM 1506 C C . ALA A 1 185 ? 25.832 -15.004 -12.544 1.00 59.88 185 ALA A C 1
ATOM 1508 O O . ALA A 1 185 ? 25.179 -15.833 -13.171 1.00 59.88 185 ALA A O 1
ATOM 1509 N N . LYS A 1 186 ? 26.963 -15.344 -11.907 1.00 60.53 186 LYS A N 1
ATOM 1510 C CA . LYS A 1 186 ? 27.583 -16.682 -12.000 1.00 60.53 186 LYS A CA 1
ATOM 1511 C C . LYS A 1 186 ? 26.673 -17.826 -11.523 1.00 60.53 186 LYS A C 1
ATOM 1513 O O . LYS A 1 186 ? 26.792 -18.946 -12.015 1.00 60.53 186 LYS A O 1
ATOM 1518 N N . LYS A 1 187 ? 25.771 -17.561 -10.569 1.00 61.88 187 LYS A N 1
ATOM 1519 C CA . LYS A 1 187 ? 24.824 -18.553 -10.018 1.00 61.88 187 LYS A CA 1
ATOM 1520 C C . LYS A 1 187 ? 23.433 -18.471 -10.651 1.00 61.88 187 LYS A C 1
ATOM 1522 O O . LYS A 1 187 ? 22.564 -19.277 -10.326 1.00 61.88 187 LYS A O 1
ATOM 1527 N N . TRP A 1 188 ? 23.202 -17.512 -11.543 1.00 62.88 188 TRP A N 1
ATOM 1528 C CA . TRP A 1 188 ? 21.909 -17.336 -12.181 1.00 62.88 188 TRP A CA 1
ATOM 1529 C C . TRP A 1 188 ? 21.687 -18.406 -13.256 1.00 62.88 188 TRP A C 1
ATOM 1531 O O . TRP A 1 188 ? 22.477 -18.568 -14.183 1.00 62.88 188 TRP A O 1
ATOM 1541 N N . ARG A 1 189 ? 20.592 -19.155 -13.119 1.00 60.62 189 ARG A N 1
ATOM 1542 C CA . ARG A 1 189 ? 20.131 -20.176 -14.080 1.00 60.62 189 ARG A CA 1
ATOM 1543 C C . ARG A 1 189 ? 18.805 -19.780 -14.745 1.00 60.62 189 ARG A C 1
ATOM 1545 O O . ARG A 1 189 ? 18.198 -20.582 -15.442 1.00 60.62 189 ARG A O 1
ATOM 1552 N N . GLY A 1 190 ? 18.322 -18.563 -14.483 1.00 59.81 190 GLY A N 1
ATOM 1553 C CA . GLY A 1 190 ? 16.976 -18.110 -14.841 1.00 59.81 190 GLY A CA 1
ATOM 1554 C C . GLY A 1 190 ? 16.836 -17.459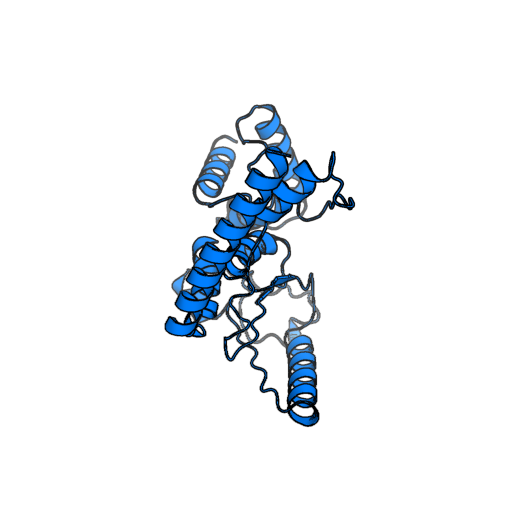 -16.217 1.00 59.81 190 GLY A C 1
ATOM 1555 O O . GLY A 1 190 ? 15.737 -17.024 -16.534 1.00 59.81 190 GLY A O 1
ATOM 1556 N N . GLY A 1 191 ? 17.904 -17.389 -17.019 1.00 67.81 191 GLY A N 1
ATOM 1557 C CA . GLY A 1 191 ? 17.882 -16.727 -18.326 1.00 67.81 191 GLY A CA 1
ATOM 1558 C C . GLY A 1 191 ? 17.811 -15.207 -18.192 1.00 67.81 191 GLY A C 1
ATOM 1559 O O . GLY A 1 191 ? 18.738 -14.593 -17.671 1.00 67.81 191 GLY A O 1
ATOM 1560 N N . GLU A 1 192 ? 16.727 -14.592 -18.645 1.00 69.94 192 GLU A N 1
ATOM 1561 C CA . GLU A 1 192 ? 16.565 -13.138 -18.638 1.00 69.94 192 GLU A CA 1
ATOM 1562 C C . GLU A 1 192 ? 15.976 -12.607 -17.315 1.00 69.94 192 GLU A C 1
ATOM 1564 O O . GLU A 1 192 ? 15.258 -13.304 -16.597 1.00 69.94 192 GLU A O 1
ATOM 1569 N N . CYS A 1 193 ? 16.276 -11.351 -16.987 1.00 74.81 193 CYS A N 1
ATOM 1570 C CA . CYS A 1 193 ? 15.764 -10.641 -15.817 1.00 74.81 193 CYS A CA 1
ATOM 1571 C C . CYS A 1 193 ? 14.599 -9.722 -16.196 1.00 74.81 193 CYS A C 1
ATOM 1573 O O . CYS A 1 193 ? 14.648 -9.041 -17.223 1.00 74.81 193 CYS A O 1
ATOM 1575 N N . VAL A 1 194 ? 13.599 -9.636 -15.318 1.00 82.12 194 VAL A N 1
ATOM 1576 C CA . VAL A 1 194 ? 12.459 -8.715 -15.440 1.00 82.12 194 VAL A CA 1
ATOM 1577 C C . VAL A 1 194 ? 12.370 -7.861 -14.188 1.00 82.12 194 VAL A C 1
ATOM 1579 O O . VAL A 1 194 ? 12.541 -8.353 -13.075 1.00 82.12 194 VAL A O 1
ATOM 1582 N N . GLU A 1 195 ? 12.115 -6.574 -14.387 1.00 81.62 195 GLU A N 1
ATOM 1583 C CA . GLU A 1 195 ? 11.957 -5.603 -13.307 1.00 81.62 195 GLU A CA 1
ATOM 1584 C C . GLU A 1 195 ? 10.465 -5.426 -13.008 1.00 81.62 195 GLU A C 1
ATOM 1586 O O . GLU A 1 195 ? 9.653 -5.328 -13.931 1.00 81.62 195 GLU A O 1
ATOM 1591 N N . LEU A 1 196 ? 10.090 -5.358 -11.729 1.00 83.31 196 LEU A N 1
ATOM 1592 C CA . LEU A 1 196 ? 8.686 -5.217 -11.324 1.00 83.31 196 LEU A CA 1
ATOM 1593 C C . LEU A 1 196 ? 8.045 -3.921 -11.848 1.00 83.31 196 LEU A C 1
ATOM 1595 O O . LEU A 1 196 ? 6.870 -3.916 -12.191 1.00 83.31 196 LEU A O 1
ATOM 1599 N N . ASP A 1 197 ? 8.824 -2.849 -11.996 1.00 80.38 197 ASP A N 1
ATOM 1600 C CA . ASP A 1 197 ? 8.368 -1.565 -12.549 1.00 80.38 197 ASP A CA 1
ATOM 1601 C C . ASP A 1 197 ? 8.016 -1.604 -14.049 1.00 80.38 197 ASP A C 1
ATOM 1603 O O . ASP A 1 197 ? 7.434 -0.652 -14.570 1.00 80.38 197 ASP A O 1
ATOM 1607 N N . THR A 1 198 ? 8.313 -2.705 -14.743 1.00 82.94 198 THR A N 1
ATOM 1608 C CA . THR A 1 198 ? 7.847 -2.921 -16.120 1.00 82.94 198 THR A CA 1
ATOM 1609 C C . THR A 1 198 ? 6.426 -3.479 -16.187 1.00 82.94 198 THR A C 1
ATOM 1611 O O . THR A 1 198 ? 5.772 -3.345 -17.225 1.00 82.94 198 THR A O 1
ATOM 1614 N N . MET A 1 199 ? 5.924 -4.062 -15.091 1.00 87.38 199 MET A N 1
ATOM 1615 C CA . MET A 1 199 ? 4.560 -4.577 -15.008 1.00 87.38 199 MET A CA 1
ATOM 1616 C C . MET A 1 199 ? 3.544 -3.425 -15.099 1.00 87.38 199 MET A C 1
ATOM 1618 O O . MET A 1 199 ? 3.770 -2.373 -14.496 1.00 87.38 199 MET A O 1
ATOM 1622 N N . PRO A 1 200 ? 2.433 -3.584 -15.847 1.00 86.06 200 PRO A N 1
ATOM 1623 C CA . PRO A 1 200 ? 1.365 -2.590 -15.867 1.00 86.06 200 PRO A CA 1
ATOM 1624 C C . PRO A 1 200 ? 0.833 -2.323 -14.448 1.00 86.06 200 PRO A C 1
ATOM 1626 O O . PRO A 1 200 ? 0.497 -3.283 -13.752 1.00 86.06 200 PRO A O 1
ATOM 1629 N N . PRO A 1 201 ? 0.708 -1.061 -14.010 1.00 85.94 201 PRO A N 1
ATOM 1630 C CA . PRO A 1 201 ? 0.239 -0.741 -12.662 1.00 85.94 201 PRO A CA 1
ATOM 1631 C C . PRO A 1 201 ? -1.133 -1.291 -12.309 1.00 85.94 201 PRO A C 1
ATOM 1633 O O . PRO A 1 201 ? -1.290 -1.797 -11.206 1.00 85.94 201 PRO A O 1
ATOM 1636 N N . ALA A 1 202 ? -2.092 -1.284 -13.241 1.00 87.62 202 ALA A N 1
ATOM 1637 C CA . ALA A 1 202 ? -3.397 -1.921 -13.035 1.00 87.62 202 ALA A CA 1
ATOM 1638 C C . ALA A 1 202 ? -3.262 -3.394 -12.614 1.00 87.62 202 ALA A C 1
ATOM 1640 O O . ALA A 1 202 ? -3.986 -3.870 -11.746 1.00 87.62 202 ALA A O 1
ATOM 1641 N N . GLU A 1 203 ? -2.266 -4.088 -13.160 1.00 91.62 203 GLU A N 1
ATOM 1642 C CA . GLU A 1 203 ? -2.022 -5.490 -12.856 1.00 91.62 203 GLU A CA 1
ATOM 1643 C C . GLU A 1 203 ? -1.310 -5.679 -11.512 1.00 91.62 203 GLU A C 1
ATOM 1645 O O . GLU A 1 203 ? -1.584 -6.644 -10.805 1.00 91.62 203 GLU A O 1
ATOM 1650 N N . ILE A 1 204 ? -0.466 -4.723 -11.103 1.00 92.12 204 ILE A N 1
ATOM 1651 C CA . ILE A 1 204 ? 0.082 -4.672 -9.739 1.00 92.12 204 ILE A CA 1
ATOM 1652 C C . ILE A 1 204 ? -1.046 -4.440 -8.726 1.00 92.12 204 ILE A C 1
ATOM 1654 O O . ILE A 1 204 ? -1.115 -5.167 -7.738 1.00 92.12 204 ILE A O 1
ATOM 1658 N N . ARG A 1 205 ? -1.934 -3.462 -8.976 1.00 93.62 205 ARG A N 1
ATOM 1659 C CA . ARG A 1 205 ? -3.092 -3.166 -8.113 1.00 93.62 205 ARG A CA 1
ATOM 1660 C C . ARG A 1 205 ? -3.952 -4.418 -7.947 1.00 93.62 205 ARG A C 1
ATOM 1662 O O . ARG A 1 205 ? -4.165 -4.857 -6.823 1.00 93.62 205 ARG A O 1
ATOM 1669 N N . ARG A 1 206 ? -4.315 -5.063 -9.060 1.00 95.00 206 ARG A N 1
ATOM 1670 C CA . ARG A 1 206 ? -5.101 -6.301 -9.058 1.00 95.00 206 ARG A CA 1
ATOM 1671 C C . ARG A 1 206 ? -4.435 -7.425 -8.264 1.00 95.00 206 ARG A C 1
ATOM 1673 O O . ARG A 1 206 ? -5.083 -8.033 -7.427 1.00 95.00 206 ARG A O 1
ATOM 1680 N N . LEU A 1 207 ? -3.141 -7.685 -8.477 1.00 95.62 207 LEU A N 1
ATOM 1681 C CA . LEU A 1 207 ? -2.419 -8.725 -7.728 1.00 95.62 207 LEU A CA 1
ATOM 1682 C C . LEU A 1 207 ? -2.422 -8.464 -6.218 1.00 95.62 207 LEU A C 1
ATOM 1684 O O . LEU A 1 207 ? -2.587 -9.401 -5.441 1.00 95.62 207 LEU A O 1
ATOM 1688 N N . VAL A 1 208 ? -2.223 -7.210 -5.806 1.00 96.19 208 VAL A N 1
ATOM 1689 C CA . VAL A 1 208 ? -2.249 -6.818 -4.392 1.00 96.19 208 VAL A CA 1
ATOM 1690 C C . VAL A 1 208 ? -3.656 -7.001 -3.823 1.00 96.19 208 VAL A C 1
ATOM 1692 O O . VAL A 1 208 ? -3.811 -7.677 -2.810 1.00 96.19 208 VAL A O 1
ATOM 1695 N N . GLU A 1 209 ? -4.676 -6.474 -4.494 1.00 96.94 209 GLU A N 1
ATOM 1696 C CA . GLU A 1 209 ? -6.072 -6.563 -4.061 1.00 96.94 209 GLU A CA 1
ATOM 1697 C C . GLU A 1 209 ? -6.576 -8.010 -3.975 1.00 96.94 209 GLU A C 1
ATOM 1699 O O . GLU A 1 209 ? -7.069 -8.419 -2.922 1.00 96.94 209 GLU A O 1
ATOM 1704 N N . ASP A 1 210 ? -6.385 -8.813 -5.024 1.00 96.88 210 ASP A N 1
ATOM 1705 C CA . ASP A 1 210 ? -6.778 -10.229 -5.053 1.00 96.88 210 ASP A CA 1
ATOM 1706 C C . ASP A 1 210 ? -6.098 -10.995 -3.904 1.00 96.88 210 ASP A C 1
ATOM 1708 O O . ASP A 1 210 ? -6.728 -11.798 -3.211 1.00 96.88 210 ASP A O 1
ATOM 1712 N N . SER A 1 211 ? -4.814 -10.705 -3.651 1.00 96.31 211 SER A N 1
ATOM 1713 C CA . SER A 1 211 ? -4.048 -11.379 -2.601 1.00 96.31 211 SER A CA 1
ATOM 1714 C C . SER A 1 211 ? -4.490 -11.030 -1.185 1.00 96.31 211 SER A C 1
ATOM 1716 O O . SER A 1 211 ? -4.353 -11.869 -0.302 1.00 96.31 211 SER A O 1
ATOM 1718 N N . ILE A 1 212 ? -5.015 -9.823 -0.964 1.00 96.88 212 ILE A N 1
ATOM 1719 C CA . ILE A 1 212 ? -5.516 -9.372 0.338 1.00 96.88 212 ILE A CA 1
ATOM 1720 C C . ILE A 1 212 ? -6.938 -9.893 0.548 1.00 96.88 212 ILE A C 1
ATOM 1722 O O . ILE A 1 212 ? -7.246 -10.501 1.573 1.00 96.88 212 ILE A O 1
ATOM 1726 N N . THR A 1 213 ? -7.812 -9.671 -0.433 1.00 96.69 213 THR A N 1
ATOM 1727 C CA . THR A 1 213 ? -9.255 -9.904 -0.301 1.00 96.69 213 THR A CA 1
ATOM 1728 C C . THR A 1 213 ? -9.624 -11.378 -0.162 1.00 96.69 213 THR A C 1
ATOM 1730 O O . THR A 1 213 ? -10.630 -11.688 0.477 1.00 96.69 213 THR A O 1
ATOM 1733 N N . GLN A 1 214 ? -8.797 -12.301 -0.666 1.00 96.19 214 GLN A N 1
ATOM 1734 C CA . GLN A 1 214 ? -8.978 -13.746 -0.459 1.00 96.19 214 GLN A CA 1
ATOM 1735 C C . GLN A 1 214 ? -8.887 -14.179 1.016 1.00 96.19 214 GLN A C 1
ATOM 1737 O O . GLN A 1 214 ? -9.387 -15.244 1.369 1.00 96.19 214 GLN A O 1
ATOM 1742 N N . HIS A 1 215 ? -8.255 -13.374 1.877 1.00 95.44 215 HIS A N 1
ATOM 1743 C CA . HIS A 1 215 ? -8.089 -13.669 3.303 1.00 95.44 215 HIS A CA 1
ATOM 1744 C C . HIS A 1 215 ? -9.170 -13.027 4.182 1.00 95.44 215 HIS A C 1
ATOM 1746 O O . HIS A 1 215 ? -9.144 -13.196 5.400 1.00 95.44 215 HIS A O 1
ATOM 1752 N N . ILE A 1 216 ? -10.111 -12.288 3.588 1.00 96.50 216 ILE A N 1
ATOM 1753 C CA . ILE A 1 216 ? -11.142 -11.558 4.322 1.00 96.50 216 ILE A CA 1
ATOM 1754 C C . ILE A 1 216 ? -12.360 -12.455 4.564 1.00 96.50 216 ILE A C 1
ATOM 1756 O O . ILE A 1 216 ? -13.050 -12.864 3.624 1.00 96.50 216 ILE A O 1
ATOM 1760 N N . ASP A 1 217 ? -12.712 -12.666 5.835 1.00 97.06 217 ASP A N 1
ATOM 1761 C CA . ASP A 1 217 ? -14.056 -13.104 6.205 1.00 97.06 217 ASP A CA 1
ATOM 1762 C C . ASP A 1 217 ? -15.030 -11.953 5.946 1.00 97.06 217 ASP A C 1
ATOM 1764 O O . ASP A 1 217 ? -15.126 -10.982 6.705 1.00 97.06 217 ASP A O 1
ATOM 1768 N N . ARG A 1 218 ? -15.783 -12.080 4.850 1.00 95.50 218 ARG A N 1
ATOM 1769 C CA . ARG A 1 218 ? -16.721 -11.052 4.396 1.00 95.50 218 ARG A CA 1
ATOM 1770 C C . ARG A 1 218 ? -17.790 -10.717 5.432 1.00 95.50 218 ARG A C 1
ATOM 1772 O O . ARG A 1 218 ? -18.215 -9.568 5.478 1.00 95.50 218 ARG A O 1
ATOM 1779 N N . ARG A 1 219 ? -18.251 -11.668 6.251 1.00 96.25 219 ARG A N 1
ATOM 1780 C CA . ARG A 1 219 ? -19.295 -11.381 7.250 1.00 96.25 219 ARG A CA 1
ATOM 1781 C C . ARG A 1 219 ? -18.738 -10.494 8.353 1.00 96.25 219 ARG A C 1
ATOM 1783 O O . ARG A 1 219 ? -19.336 -9.464 8.658 1.00 96.25 219 ARG A O 1
ATOM 1790 N N . GLN A 1 220 ? -17.578 -10.859 8.892 1.00 95.94 220 GLN A N 1
ATOM 1791 C CA . GLN A 1 220 ? -16.908 -10.083 9.938 1.00 95.94 220 GLN A CA 1
ATOM 1792 C C . GLN A 1 220 ? -16.466 -8.710 9.423 1.00 95.94 220 GLN A C 1
ATOM 1794 O O . GLN A 1 220 ? -16.667 -7.699 10.092 1.00 95.94 220 GLN A O 1
ATOM 1799 N N . TRP A 1 221 ? -15.963 -8.654 8.189 1.00 96.38 221 TRP A N 1
ATOM 1800 C CA . TRP A 1 221 ? -15.577 -7.407 7.535 1.00 96.38 221 TRP A CA 1
ATOM 1801 C C . TRP A 1 221 ? -16.748 -6.435 7.399 1.00 96.38 221 TRP A C 1
ATOM 1803 O O . TRP A 1 221 ? -16.641 -5.267 7.766 1.00 96.38 221 TRP A O 1
ATOM 1813 N N . GLN A 1 222 ? -17.891 -6.921 6.904 1.00 96.38 222 GLN A N 1
ATOM 1814 C CA . GLN A 1 222 ? -19.086 -6.094 6.739 1.00 96.38 222 GLN A CA 1
ATOM 1815 C C . GLN A 1 222 ? -19.670 -5.650 8.083 1.00 96.38 222 GLN A C 1
ATOM 1817 O O . GLN A 1 222 ? -20.162 -4.530 8.183 1.00 96.38 222 GLN A O 1
ATOM 1822 N N . ALA A 1 223 ? -19.592 -6.484 9.123 1.00 95.88 223 ALA A N 1
ATOM 1823 C CA . ALA A 1 223 ? -19.976 -6.081 10.474 1.00 95.88 223 ALA A CA 1
ATOM 1824 C C . ALA A 1 223 ? -19.085 -4.935 10.986 1.00 95.88 223 ALA A C 1
ATOM 1826 O O . ALA A 1 223 ? -19.602 -3.900 11.398 1.00 95.88 223 ALA A O 1
ATOM 1827 N N . MET A 1 224 ? -17.761 -5.068 10.860 1.00 96.19 224 MET A N 1
ATOM 1828 C CA . MET A 1 224 ? -16.807 -4.030 11.267 1.00 96.19 224 MET A CA 1
ATOM 1829 C C . MET A 1 224 ? -16.971 -2.730 10.478 1.00 96.19 224 MET A C 1
ATOM 1831 O O . MET A 1 224 ? -16.829 -1.655 11.054 1.00 96.19 224 MET A O 1
ATOM 1835 N N . LYS A 1 225 ? -17.313 -2.812 9.186 1.00 95.75 225 LYS A N 1
ATOM 1836 C CA . LYS A 1 225 ? -17.636 -1.641 8.363 1.00 95.75 225 LYS A CA 1
ATOM 1837 C C . LYS A 1 225 ? -18.878 -0.897 8.846 1.00 95.75 225 LYS A C 1
ATOM 1839 O O . LYS A 1 225 ? -18.863 0.326 8.875 1.00 95.75 225 LYS A O 1
ATOM 1844 N N . ARG A 1 226 ? -19.929 -1.608 9.264 1.00 96.56 226 ARG A N 1
ATOM 1845 C CA . ARG A 1 226 ? -21.114 -0.968 9.864 1.00 96.56 226 ARG A CA 1
ATOM 1846 C C . ARG A 1 226 ? -20.781 -0.308 11.196 1.00 96.56 226 ARG A C 1
ATOM 1848 O O . ARG A 1 226 ? -21.248 0.793 11.448 1.00 96.56 226 ARG A O 1
ATOM 1855 N N . THR A 1 227 ? -19.962 -0.958 12.023 1.00 96.44 227 THR A N 1
ATOM 1856 C CA . THR A 1 227 ? -19.487 -0.364 13.279 1.00 96.44 227 THR A CA 1
ATOM 1857 C C . THR A 1 227 ? -18.682 0.907 13.025 1.00 96.44 227 THR A C 1
ATOM 1859 O O . THR A 1 227 ? -18.958 1.914 13.662 1.00 96.44 227 THR A O 1
ATOM 1862 N N . GLU A 1 228 ? -17.750 0.886 12.065 1.00 95.94 228 GLU A N 1
ATOM 1863 C CA . GLU A 1 228 ? -16.993 2.075 11.653 1.00 95.94 228 GLU A CA 1
ATOM 1864 C C . GLU A 1 228 ? -17.928 3.220 11.240 1.00 95.94 228 GLU A C 1
ATOM 1866 O O . GLU A 1 228 ? -17.730 4.345 11.684 1.00 95.94 228 GLU A O 1
ATOM 1871 N N . GLU A 1 229 ? -18.960 2.943 10.438 1.00 95.44 229 GLU A N 1
ATOM 1872 C CA . GLU A 1 229 ? -19.917 3.968 10.002 1.00 95.44 229 GLU A CA 1
ATOM 1873 C C . GLU A 1 229 ? -20.676 4.587 11.185 1.00 95.44 229 GLU A C 1
ATOM 1875 O O . GLU A 1 229 ? -20.695 5.807 11.331 1.00 95.44 229 GLU A O 1
ATOM 1880 N N . MET A 1 230 ? -21.207 3.759 12.090 1.00 96.38 230 MET A N 1
ATOM 1881 C CA . MET A 1 230 ? -21.902 4.233 13.296 1.00 96.38 230 MET A CA 1
ATOM 1882 C C . MET A 1 230 ? -20.987 5.057 14.215 1.00 96.38 230 MET A C 1
ATOM 1884 O O . MET A 1 230 ? -21.415 6.044 14.817 1.00 96.38 230 MET A O 1
ATOM 1888 N N . GLU A 1 231 ? -19.718 4.663 14.340 1.00 96.00 231 GLU A N 1
ATOM 1889 C CA . GLU A 1 231 ? -18.716 5.407 15.107 1.00 96.00 231 GLU A CA 1
ATOM 1890 C C . GLU A 1 231 ? -18.420 6.764 14.457 1.00 96.00 231 GLU A C 1
ATOM 1892 O O . GLU A 1 231 ? -18.302 7.764 15.164 1.00 96.00 231 GLU A O 1
ATOM 1897 N N . ARG A 1 232 ? -18.361 6.835 13.120 1.00 94.56 232 ARG A N 1
ATOM 1898 C CA . ARG A 1 232 ? -18.182 8.100 12.390 1.00 94.56 232 ARG A CA 1
ATOM 1899 C C . ARG A 1 232 ? -19.383 9.025 12.535 1.00 94.56 232 ARG A C 1
ATOM 1901 O O . ARG A 1 232 ? -19.178 10.215 12.758 1.00 94.56 232 ARG A O 1
ATOM 1908 N N . GLU A 1 233 ? -20.603 8.502 12.461 1.00 94.75 233 GLU A N 1
ATOM 1909 C CA . GLU A 1 233 ? -21.824 9.274 12.731 1.00 94.75 233 GLU A CA 1
ATOM 1910 C C . GLU A 1 233 ? -21.812 9.835 14.158 1.00 94.75 233 GLU A C 1
ATOM 1912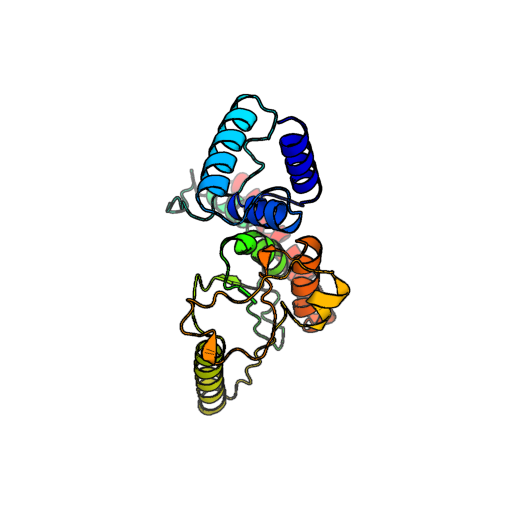 O O . GLU A 1 233 ? -21.971 11.039 14.353 1.00 94.75 233 GLU A O 1
ATOM 1917 N N . SER A 1 234 ? -21.490 8.992 15.142 1.00 95.06 234 SER A N 1
ATOM 1918 C CA . SER A 1 234 ? -21.387 9.404 16.547 1.00 95.06 234 SER A CA 1
ATOM 1919 C C . SER A 1 234 ? -20.328 10.492 16.758 1.00 95.06 234 SER A C 1
ATOM 1921 O O . SER A 1 234 ? -20.542 11.434 17.522 1.00 95.06 234 SER A O 1
ATOM 1923 N N . LEU A 1 235 ? -19.184 10.394 16.069 1.00 94.12 235 LEU A N 1
ATOM 1924 C CA . LEU A 1 235 ? -18.150 11.428 16.093 1.00 94.12 235 LEU A CA 1
ATOM 1925 C C . LEU A 1 235 ? -18.648 12.734 15.458 1.00 94.12 235 LEU A C 1
ATOM 1927 O O . LEU A 1 235 ? -18.436 13.796 16.036 1.00 94.12 235 LEU A O 1
ATOM 1931 N N . CYS A 1 236 ? -19.332 12.680 14.313 1.00 93.38 236 CYS A N 1
ATOM 1932 C CA . CYS A 1 236 ? -19.930 13.862 13.686 1.00 93.38 236 CYS A CA 1
ATOM 1933 C C . CYS A 1 236 ? -20.910 14.572 14.629 1.00 93.38 236 CYS A C 1
ATOM 1935 O O . CYS A 1 236 ? -20.848 15.794 14.768 1.00 93.38 236 CYS A O 1
ATOM 1937 N N . ASP A 1 237 ? -21.786 13.819 15.292 1.00 93.69 237 ASP A N 1
ATOM 1938 C CA . ASP A 1 237 ? -22.770 14.373 16.222 1.00 93.69 237 ASP A CA 1
ATOM 1939 C C . ASP A 1 237 ? -22.104 14.980 17.460 1.00 93.69 237 ASP A C 1
ATOM 1941 O O . ASP A 1 237 ? -22.479 16.072 17.890 1.00 93.69 237 ASP A O 1
ATOM 1945 N N . PHE A 1 238 ? -21.051 14.343 17.979 1.00 92.62 238 PHE A N 1
ATOM 1946 C CA . PHE A 1 238 ? -20.235 14.908 19.053 1.00 92.62 238 PHE A CA 1
ATOM 1947 C C . PHE A 1 238 ? -19.613 16.257 18.658 1.00 92.62 238 PHE A C 1
ATOM 1949 O O . PHE A 1 238 ? -19.667 17.212 19.433 1.00 92.62 238 PHE A O 1
ATOM 1956 N N . VAL A 1 239 ? -19.058 16.363 17.446 1.00 91.69 239 VAL A N 1
ATOM 1957 C CA . VAL A 1 239 ? -18.467 17.618 16.952 1.00 91.69 239 VAL A CA 1
ATOM 1958 C C . VAL A 1 239 ? -19.530 18.698 16.743 1.00 91.69 239 VAL A C 1
ATOM 1960 O O . VAL A 1 239 ? -19.296 19.852 17.095 1.00 91.69 239 VAL A O 1
ATOM 1963 N N . ARG A 1 240 ? -20.720 18.351 16.238 1.00 89.94 240 ARG A N 1
ATOM 1964 C CA . ARG A 1 240 ? -21.842 19.300 16.117 1.00 89.94 240 ARG A CA 1
ATOM 1965 C C . ARG A 1 240 ? -22.299 19.822 17.477 1.00 89.94 240 ARG A C 1
ATOM 1967 O O . ARG A 1 240 ? -22.428 21.026 17.646 1.00 89.94 240 ARG A O 1
ATOM 1974 N N . ALA A 1 241 ? -22.457 18.944 18.464 1.00 90.06 241 ALA A N 1
ATOM 1975 C CA . ALA A 1 241 ? -22.830 19.346 19.818 1.00 90.06 241 ALA A CA 1
ATOM 1976 C C . ALA A 1 241 ? -21.760 20.222 20.497 1.00 90.06 241 ALA A C 1
ATOM 1978 O O . ALA A 1 241 ? -22.088 21.059 21.334 1.00 90.06 241 ALA A O 1
ATOM 1979 N N . TRP A 1 242 ? -20.480 20.048 20.147 1.00 87.06 242 TRP A N 1
ATOM 1980 C CA . TRP A 1 242 ? -19.406 20.932 20.605 1.00 87.06 242 TRP A CA 1
ATOM 1981 C C . TRP A 1 242 ? -19.545 22.353 20.045 1.00 87.06 242 TRP A C 1
ATOM 1983 O O . TRP A 1 242 ? -19.272 23.309 20.760 1.00 87.06 242 TRP A O 1
ATOM 1993 N N . HIS A 1 243 ? -19.998 22.498 18.798 1.00 78.56 243 HIS A N 1
ATOM 1994 C CA . HIS A 1 243 ? -20.215 23.801 18.162 1.00 78.56 243 HIS A CA 1
ATOM 1995 C C . HIS A 1 243 ? -21.362 24.618 18.765 1.00 78.56 243 HIS A C 1
ATOM 1997 O O . HIS A 1 243 ? -21.372 25.838 18.633 1.00 78.56 243 HIS A O 1
ATOM 2003 N N . GLU A 1 244 ? -22.343 23.958 19.377 1.00 78.12 244 GLU A N 1
ATOM 2004 C CA . GLU A 1 244 ? -23.530 24.601 19.955 1.00 78.12 244 GLU A CA 1
ATOM 2005 C C . GLU A 1 244 ? -23.315 25.083 21.404 1.00 78.12 244 GLU A C 1
ATOM 2007 O O . GLU A 1 244 ? -24.237 25.632 22.010 1.00 78.12 244 GLU A O 1
ATOM 2012 N N . ARG A 1 245 ? -22.119 24.869 21.966 1.00 66.44 245 ARG A N 1
ATOM 2013 C CA . ARG A 1 245 ? -21.719 25.305 23.313 1.00 66.44 245 ARG A CA 1
ATOM 2014 C C . ARG A 1 245 ? -20.951 26.617 23.284 1.00 66.44 245 ARG A C 1
ATOM 2016 O O . ARG A 1 245 ? -21.182 27.416 24.218 1.00 66.44 245 ARG A O 1
#

Radius of gyration: 22.4 Å; chains: 1; bounding box: 53×48×54 Å